Protein AF-0000000074036338 (afdb_homodimer)

Foldseek 3Di:
DDDLLNLVVQAADLVLFFEAAEDAAPLRVLQVSQVVCVVVVFWAPVQNVQQVVVCVVFWFWEPADAAIEGETEGDLVGTDHKHKRKYFHNFWYWTAYGPGNVDIDTHGIYIYIHHNDPVCVVSNVVLVVVLVNPNVLVVCLNVDPTSVSNSVSVSVSSCVVVVVVPPD/DPDLLVLVVQAADLVLFFEAAEDAAPLRVLQVSQVVCVVVVFWAPVQNVQQVVVCVVFWFWEPADAAIEGETEGDLVGTDHKHKRKYFHNFWYWTAYGPGNVDIDTHGIYIYIHHNDPVCVVSNVVLVVVLVNPNVLVVCLNVDPTSVSNSVSVSVSSCVVVVVVPPD

Solvent-accessible surface area (backbone atoms only — not comparable to full-atom values): 17406 Å² total; per-residue (Å²): 126,86,37,77,56,61,62,46,60,70,20,54,48,71,91,32,32,44,60,55,47,78,54,88,35,51,67,53,42,52,40,54,53,36,48,50,38,29,75,72,60,28,28,39,80,64,30,36,61,41,36,56,54,38,40,73,66,48,37,40,20,44,86,53,77,74,76,32,40,28,52,50,50,53,67,33,91,29,28,69,37,45,34,35,40,36,37,32,39,63,50,64,26,58,34,31,23,44,69,15,73,84,26,65,47,66,27,40,35,38,43,33,42,38,40,50,45,74,86,48,46,60,58,50,50,54,48,49,58,59,57,67,64,37,51,66,58,53,52,48,50,73,66,39,88,44,33,69,52,35,42,52,53,53,53,48,50,58,51,38,47,46,49,65,56,68,68,114,124,87,35,77,56,60,61,46,61,71,20,52,48,72,92,31,31,44,61,58,45,78,54,86,37,51,66,53,41,51,41,54,54,37,47,50,37,30,73,70,62,26,29,38,79,62,30,36,59,43,37,58,54,39,40,72,67,47,37,40,21,45,88,52,76,73,76,32,40,28,52,47,50,52,68,34,90,32,27,68,38,46,33,35,40,36,36,32,38,63,50,64,26,59,34,30,23,45,69,16,74,84,27,66,47,65,28,40,35,37,43,33,40,39,41,49,46,76,86,48,47,59,57,49,52,54,48,50,58,58,57,67,63,39,52,67,59,52,52,47,51,74,65,38,89,44,32,68,53,35,42,51,52,51,51,46,49,59,50,36,46,47,47,63,57,66,66,115

Sequence (336 aa):
MRNVLSDFQGMLKPSLVLDDLAGDSREEILRTMAEYLVKEGRCRRTFVEAILARERLYPSGLPLEGPKIAIPHTDTIHVHRSALLFVRLRTPVEFASMGDPKVTFPVQLVSMFALQNDDLVGNVLQTLITLYQRRQMLEDLLRSKDAREMYQILVSAVESCQEEARCNMRNVLSDFQGMLKPSLVLDDLAGDSREEILRTMAEYLVKEGRCRRTFVEAILARERLYPSGLPLEGPKIAIPHTDTIHVHRSALLFVRLRTPVEFASMGDPKVTFPVQLVSMFALQNDDLVGNVLQTLITLYQRRQMLEDLLRSKDAREMYQILVSAVESCQEEARCN

InterPro domains:
  IPR002178 PTS EIIA type-2 domain [PF00359] (12-154)
  IPR002178 PTS EIIA type-2 domain [PS51094] (10-157)
  IPR002178 PTS EIIA type-2 domain [cd00211] (12-154)
  IPR016152 Phosphotransferase/anion transporter [G3DSA:3.40.930.10] (8-166)
  IPR016152 Phosphotransferase/anion transporter [SSF55804] (9-156)
  IPR051541 PTS System Sugar Transport and Nitrogen Regulation [PTHR47738] (10-157)

Structure (mmCIF, N/CA/C/O backbone):
data_AF-0000000074036338-model_v1
#
loop_
_entity.id
_entity.type
_entity.pdbx_description
1 polymer 'PTS system IIA component, Gat family'
#
loop_
_atom_site.group_PDB
_atom_site.id
_atom_site.type_symbol
_atom_site.label_atom_id
_atom_site.label_alt_id
_atom_site.label_comp_id
_atom_site.label_asym_id
_atom_site.label_entity_id
_atom_site.label_seq_id
_atom_site.pdbx_PDB_ins_code
_atom_site.Cartn_x
_atom_site.Cartn_y
_atom_site.Cartn_z
_atom_site.occupancy
_atom_site.B_iso_or_equiv
_atom_site.auth_seq_id
_atom_site.auth_comp_id
_atom_site.auth_asym_id
_atom_site.auth_atom_id
_atom_site.pdbx_PDB_model_num
ATOM 1 N N . MET A 1 1 ? -22.344 -2.061 -4.723 1 34.88 1 MET A N 1
ATOM 2 C CA . MET A 1 1 ? -21.344 -1.188 -4.125 1 34.88 1 MET A CA 1
ATOM 3 C C . MET A 1 1 ? -19.953 -1.785 -4.273 1 34.88 1 MET A C 1
ATOM 5 O O . MET A 1 1 ? -19.719 -2.934 -3.893 1 34.88 1 MET A O 1
ATOM 9 N N . ARG A 1 2 ? -19.266 -1.311 -5.223 1 44.47 2 ARG A N 1
ATOM 10 C CA . ARG A 1 2 ? -17.984 -1.91 -5.562 1 44.47 2 ARG A CA 1
ATOM 11 C C . ARG A 1 2 ? -17.109 -2.051 -4.328 1 44.47 2 ARG A C 1
ATOM 13 O O . ARG A 1 2 ? -16.938 -1.099 -3.564 1 44.47 2 ARG A O 1
ATOM 20 N N . ASN A 1 3 ? -17.016 -3.141 -3.637 1 56.06 3 ASN A N 1
ATOM 21 C CA . ASN A 1 3 ? -16.234 -3.314 -2.416 1 56.06 3 ASN A CA 1
ATOM 22 C C . ASN A 1 3 ? -14.898 -3.998 -2.697 1 56.06 3 ASN A C 1
ATOM 24 O O . ASN A 1 3 ? -14.711 -4.59 -3.762 1 56.06 3 ASN A O 1
ATOM 28 N N . VAL A 1 4 ? -14 -3.654 -2.002 1 60.38 4 VAL A N 1
ATOM 29 C CA . VAL A 1 4 ? -12.641 -4.18 -2.076 1 60.38 4 VAL A CA 1
ATOM 30 C C . VAL A 1 4 ? -12.688 -5.676 -2.377 1 60.38 4 VAL A C 1
ATOM 32 O O . VAL A 1 4 ? -11.898 -6.176 -3.186 1 60.38 4 VAL A O 1
ATOM 35 N N . LEU A 1 5 ? -13.773 -6.262 -1.93 1 63.19 5 LEU A N 1
ATOM 36 C CA . LEU A 1 5 ? -13.875 -7.707 -2.092 1 63.19 5 LEU A CA 1
ATOM 37 C C . LEU A 1 5 ? -14.188 -8.07 -3.539 1 63.19 5 LEU A C 1
ATOM 39 O O . LEU A 1 5 ? -13.633 -9.031 -4.078 1 63.19 5 LEU A O 1
ATOM 43 N N . SER A 1 6 ? -15.008 -7.238 -3.977 1 65.69 6 SER A N 1
ATOM 44 C CA . SER A 1 6 ? -15.406 -7.547 -5.348 1 65.69 6 SER A CA 1
ATOM 45 C C . SER A 1 6 ? -14.234 -7.41 -6.309 1 65.69 6 SER A C 1
ATOM 47 O O . SER A 1 6 ? -14.117 -8.172 -7.27 1 65.69 6 SER A O 1
ATOM 49 N N . ASP A 1 7 ? -13.391 -6.555 -6.02 1 70.81 7 ASP A N 1
ATOM 50 C CA . ASP A 1 7 ? -12.227 -6.348 -6.879 1 70.81 7 ASP A CA 1
ATOM 51 C C . ASP A 1 7 ? -11.281 -7.543 -6.812 1 70.81 7 ASP A C 1
ATOM 53 O O . ASP A 1 7 ? -10.75 -7.973 -7.84 1 70.81 7 ASP A O 1
ATOM 57 N N . PHE A 1 8 ? -11.219 -8.156 -5.633 1 77.31 8 PHE A N 1
ATOM 58 C CA . PHE A 1 8 ? -10.281 -9.258 -5.438 1 77.31 8 PHE A CA 1
ATOM 59 C C . PHE A 1 8 ? -10.867 -10.562 -5.969 1 77.31 8 PHE A C 1
ATOM 61 O O . PHE A 1 8 ? -10.125 -11.445 -6.398 1 77.31 8 PHE A O 1
ATOM 68 N N . GLN A 1 9 ? -12.18 -10.695 -5.902 1 74.69 9 GLN A N 1
ATOM 69 C CA . GLN A 1 9 ? -12.812 -11.93 -6.34 1 74.69 9 GLN A CA 1
ATOM 70 C C . GLN A 1 9 ? -12.531 -12.203 -7.816 1 74.69 9 GLN A C 1
ATOM 72 O O . GLN A 1 9 ? -12.328 -13.344 -8.219 1 74.69 9 GLN A O 1
ATOM 77 N N . GLY A 1 10 ? -12.453 -11.258 -8.562 1 82.88 10 GLY A N 1
ATOM 78 C CA . GLY A 1 10 ? -12.172 -11.453 -9.977 1 82.88 10 GLY A CA 1
ATOM 79 C C . GLY A 1 10 ? -10.688 -11.562 -10.281 1 82.88 10 GLY A C 1
ATOM 80 O O . GLY A 1 10 ? -10.305 -12.102 -11.32 1 82.88 10 GLY A O 1
ATOM 81 N N . MET A 1 11 ? -9.883 -11.242 -9.352 1 92.06 11 MET A N 1
ATOM 82 C CA . MET A 1 11 ? -8.445 -11.164 -9.594 1 92.06 11 MET A CA 1
ATOM 83 C C . MET A 1 11 ? -7.746 -12.438 -9.125 1 92.06 11 MET A C 1
ATOM 85 O O . MET A 1 11 ? -6.703 -12.812 -9.664 1 92.06 11 MET A O 1
ATOM 89 N N . LEU A 1 12 ? -8.375 -13.062 -8.133 1 93.25 12 LEU A N 1
ATOM 90 C CA . LEU A 1 12 ? -7.758 -14.25 -7.559 1 93.25 12 LEU A CA 1
ATOM 91 C C . LEU A 1 12 ? -8.508 -15.508 -7.984 1 93.25 12 LEU A C 1
ATOM 93 O O . LEU A 1 12 ? -9.68 -15.688 -7.652 1 93.25 12 LEU A O 1
ATOM 97 N N . LYS A 1 13 ? -7.824 -16.359 -8.742 1 94.5 13 LYS A N 1
ATOM 98 C CA . LYS A 1 13 ? -8.344 -17.656 -9.203 1 94.5 13 LYS A CA 1
ATOM 99 C C . LYS A 1 13 ? -7.418 -18.797 -8.812 1 94.5 13 LYS A C 1
ATOM 101 O O . LYS A 1 13 ? -6.223 -18.578 -8.594 1 94.5 13 LYS A O 1
ATOM 106 N N . PRO A 1 14 ? -7.988 -19.984 -8.695 1 96 14 PRO A N 1
ATOM 107 C CA . PRO A 1 14 ? -7.141 -21.125 -8.328 1 96 14 PRO A CA 1
ATOM 108 C C . PRO A 1 14 ? -5.938 -21.297 -9.258 1 96 14 PRO A C 1
ATOM 110 O O . PRO A 1 14 ? -4.844 -21.625 -8.805 1 96 14 PRO A O 1
ATOM 113 N N . SER A 1 15 ? -6.16 -21.016 -10.562 1 96.88 15 SER A N 1
ATOM 114 C CA . SER A 1 15 ? -5.098 -21.188 -11.547 1 96.88 15 SER A CA 1
ATOM 115 C C . SER A 1 15 ? -4 -20.141 -11.359 1 96.88 15 SER A C 1
ATOM 117 O O . SER A 1 15 ? -2.918 -20.266 -11.938 1 96.88 15 SER A O 1
ATOM 119 N N . LEU A 1 16 ? -4.254 -19.156 -10.523 1 97.75 16 LEU A N 1
ATOM 120 C CA . LEU A 1 16 ? -3.303 -18.062 -10.32 1 97.75 16 LEU A CA 1
ATOM 121 C C . LEU A 1 16 ? -2.607 -18.188 -8.969 1 97.75 16 LEU A C 1
ATOM 123 O O . LEU A 1 16 ? -2.078 -17.203 -8.445 1 97.75 16 LEU A O 1
ATOM 127 N N . VAL A 1 17 ? -2.705 -19.359 -8.414 1 98.19 17 VAL A N 1
ATOM 128 C CA . VAL A 1 17 ? -1.936 -19.719 -7.227 1 98.19 17 VAL A CA 1
ATOM 129 C C . VAL A 1 17 ? -1.025 -20.906 -7.535 1 98.19 17 VAL A C 1
ATOM 131 O O . VAL A 1 17 ? -1.503 -21.984 -7.891 1 98.19 17 VAL A O 1
ATOM 134 N N . LEU A 1 18 ? 0.238 -20.672 -7.504 1 98 18 LEU A N 1
ATOM 135 C CA . LEU A 1 18 ? 1.216 -21.703 -7.816 1 98 18 LEU A CA 1
ATOM 136 C C . LEU A 1 18 ? 2.092 -22.016 -6.605 1 98 18 LEU A C 1
ATOM 138 O O . LEU A 1 18 ? 2.535 -21.094 -5.91 1 98 18 LEU A O 1
ATOM 142 N N . ASP A 1 19 ? 2.156 -23.328 -6.434 1 96.12 19 ASP A N 1
ATOM 143 C CA . ASP A 1 19 ? 3.039 -23.766 -5.352 1 96.12 19 ASP A CA 1
ATOM 144 C C . ASP A 1 19 ? 4.312 -24.406 -5.898 1 96.12 19 ASP A C 1
ATOM 146 O O . ASP A 1 19 ? 4.301 -24.984 -6.988 1 96.12 19 ASP A O 1
ATOM 150 N N . ASP A 1 20 ? 5.547 -23.891 -5.582 1 94.5 20 ASP A N 1
ATOM 151 C CA . ASP A 1 20 ? 6.801 -24.562 -5.879 1 94.5 20 ASP A CA 1
ATOM 152 C C . ASP A 1 20 ? 7.43 -24.031 -7.164 1 94.5 20 ASP A C 1
ATOM 154 O O . ASP A 1 20 ? 7.781 -24.812 -8.055 1 94.5 20 ASP A O 1
ATOM 158 N N . LEU A 1 21 ? 7.344 -22.844 -7.371 1 97.06 21 LEU A N 1
ATOM 159 C CA . LEU A 1 21 ? 8 -22.25 -8.531 1 97.06 21 LEU A CA 1
ATOM 160 C C . LEU A 1 21 ? 9.516 -22.25 -8.352 1 97.06 21 LEU A C 1
ATOM 162 O O . LEU A 1 21 ? 10.031 -21.766 -7.336 1 97.06 21 LEU A O 1
ATOM 166 N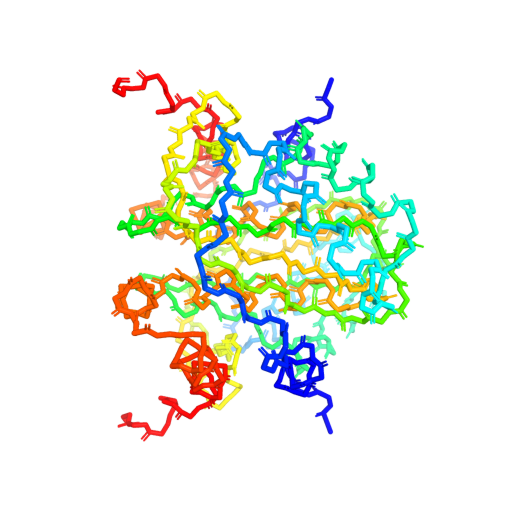 N . ALA A 1 22 ? 10.203 -22.766 -9.344 1 96.25 22 ALA A N 1
ATOM 167 C CA . ALA A 1 22 ? 11.664 -22.797 -9.305 1 96.25 22 ALA A CA 1
ATOM 168 C C . ALA A 1 22 ? 12.25 -21.531 -9.93 1 96.25 22 ALA A C 1
ATOM 170 O O . ALA A 1 22 ? 11.68 -20.969 -10.867 1 96.25 22 ALA A O 1
ATOM 171 N N . GLY A 1 23 ? 13.32 -21.094 -9.453 1 95 23 GLY A N 1
ATOM 172 C CA . GLY A 1 23 ? 14.078 -19.953 -9.938 1 95 23 GLY A CA 1
ATOM 173 C C . GLY A 1 23 ? 15.25 -19.594 -9.047 1 95 23 GLY A C 1
ATOM 174 O O . GLY A 1 23 ? 15.18 -19.766 -7.828 1 95 23 GLY A O 1
ATOM 175 N N . ASP A 1 24 ? 16.266 -18.969 -9.641 1 93.88 24 ASP A N 1
ATOM 176 C CA . ASP A 1 24 ? 17.5 -18.75 -8.891 1 93.88 24 ASP A CA 1
ATOM 177 C C . ASP A 1 24 ? 17.75 -17.266 -8.656 1 93.88 24 ASP A C 1
ATOM 179 O O . ASP A 1 24 ? 18.703 -16.875 -7.965 1 93.88 24 ASP A O 1
ATOM 183 N N . SER A 1 25 ? 16.938 -16.5 -9.281 1 97 25 SER A N 1
ATOM 184 C CA . SER A 1 25 ? 17.109 -15.062 -9.125 1 97 25 SER A CA 1
ATOM 185 C C . SER A 1 25 ? 15.781 -14.328 -9.18 1 97 25 SER A C 1
ATOM 187 O O . SER A 1 25 ? 14.797 -14.852 -9.703 1 97 25 SER A O 1
ATOM 189 N N . ARG A 1 26 ? 15.781 -13.172 -8.602 1 97.06 26 ARG A N 1
ATOM 190 C CA . ARG A 1 26 ? 14.617 -12.297 -8.633 1 97.06 26 ARG A CA 1
ATOM 191 C C . ARG A 1 26 ? 14.148 -12.062 -10.07 1 97.06 26 ARG A C 1
ATOM 193 O O . ARG A 1 26 ? 12.953 -12.148 -10.359 1 97.06 26 ARG A O 1
ATOM 200 N N . GLU A 1 27 ? 15.141 -11.836 -10.977 1 97.56 27 GLU A N 1
ATOM 201 C CA . GLU A 1 27 ? 14.828 -11.57 -12.383 1 97.56 27 GLU A CA 1
ATOM 202 C C . GLU A 1 27 ? 14.148 -12.773 -13.023 1 97.56 27 GLU A C 1
ATOM 204 O O . GLU A 1 27 ? 13.156 -12.625 -13.734 1 97.56 27 GLU A O 1
ATOM 209 N N . GLU A 1 28 ? 14.672 -13.898 -12.766 1 98.12 28 GLU A N 1
ATOM 210 C CA . GLU A 1 28 ? 14.102 -15.117 -13.328 1 98.12 28 GLU A CA 1
ATOM 211 C C . GLU A 1 28 ? 12.68 -15.352 -12.812 1 98.12 28 GLU A C 1
ATOM 213 O O . GLU A 1 28 ? 11.789 -15.711 -13.586 1 98.12 28 GLU A O 1
ATOM 218 N N . ILE A 1 29 ? 12.492 -15.18 -11.508 1 98.38 29 ILE A N 1
ATOM 219 C CA . ILE A 1 29 ? 11.188 -15.367 -10.875 1 98.38 29 ILE A CA 1
ATOM 220 C C . ILE A 1 29 ? 10.18 -14.391 -11.477 1 98.38 29 ILE A C 1
ATOM 222 O O . ILE A 1 29 ? 9.078 -14.781 -11.867 1 98.38 29 ILE A O 1
ATOM 226 N N . LEU A 1 30 ? 10.562 -13.133 -11.641 1 98.69 30 LEU A N 1
ATOM 227 C CA . LEU A 1 30 ? 9.688 -12.094 -12.172 1 98.69 30 LEU A CA 1
ATOM 228 C C . LEU A 1 30 ? 9.32 -12.383 -13.617 1 98.69 30 LEU A C 1
ATOM 230 O O . LEU A 1 30 ? 8.156 -12.25 -14.008 1 98.69 30 LEU A O 1
ATOM 234 N N . ARG A 1 31 ? 10.32 -12.812 -14.367 1 98.62 31 ARG A N 1
ATOM 235 C CA . ARG A 1 31 ? 10.07 -13.141 -15.766 1 98.62 31 ARG A CA 1
ATOM 236 C C . ARG A 1 31 ? 9.094 -14.305 -15.898 1 98.62 31 ARG A C 1
ATOM 238 O O . ARG A 1 31 ? 8.133 -14.227 -16.672 1 98.62 31 ARG A O 1
ATOM 245 N N . THR A 1 32 ? 9.352 -15.359 -15.188 1 98.62 32 THR A N 1
ATOM 246 C CA . THR A 1 32 ? 8.508 -16.547 -15.234 1 98.62 32 THR A CA 1
ATOM 247 C C . THR A 1 32 ? 7.07 -16.203 -14.852 1 98.62 32 THR A C 1
ATOM 249 O O . THR A 1 32 ? 6.125 -16.625 -15.523 1 98.62 32 THR A O 1
ATOM 252 N N . MET A 1 33 ? 6.898 -15.438 -13.781 1 98.69 33 MET A N 1
ATOM 253 C CA . MET A 1 33 ? 5.566 -15.055 -13.32 1 98.69 33 MET A CA 1
ATOM 254 C C . MET A 1 33 ? 4.867 -14.172 -14.344 1 98.69 33 MET A C 1
ATOM 256 O O . MET A 1 33 ? 3.689 -14.367 -14.641 1 98.69 33 MET A O 1
ATOM 260 N N . ALA A 1 34 ? 5.613 -13.211 -14.852 1 98.81 34 ALA A N 1
ATOM 261 C CA . ALA A 1 34 ? 5.043 -12.312 -15.852 1 98.81 34 ALA A CA 1
ATOM 262 C C . ALA A 1 34 ? 4.621 -13.07 -17.094 1 98.81 34 ALA A C 1
ATOM 264 O O . ALA A 1 34 ? 3.537 -12.844 -17.641 1 98.81 34 ALA A O 1
ATOM 265 N N . GLU A 1 35 ? 5.453 -13.961 -17.562 1 98.81 35 GLU A N 1
ATOM 266 C CA . GLU A 1 35 ? 5.141 -14.781 -18.734 1 98.81 35 GLU A CA 1
ATOM 267 C C . GLU A 1 35 ? 3.9 -15.641 -18.484 1 98.81 35 GLU A C 1
ATOM 269 O O . GLU A 1 35 ? 3.109 -15.875 -19.406 1 98.81 35 GLU A O 1
ATOM 274 N N . TYR A 1 36 ? 3.793 -16.125 -17.281 1 98.56 36 TYR A N 1
ATOM 275 C CA . TYR A 1 36 ? 2.613 -16.906 -16.922 1 98.56 36 TYR A CA 1
ATOM 276 C C . TYR A 1 36 ? 1.342 -16.078 -17.094 1 98.56 36 TYR A C 1
ATOM 278 O O . TYR A 1 36 ? 0.354 -16.578 -17.656 1 98.56 36 TYR A O 1
ATOM 286 N N . LEU A 1 37 ? 1.318 -14.828 -16.672 1 98.56 37 LEU A N 1
ATOM 287 C CA . LEU A 1 37 ? 0.151 -13.961 -16.797 1 98.56 37 LEU A CA 1
ATOM 288 C C . LEU A 1 37 ? -0.142 -13.648 -18.266 1 98.56 37 LEU A C 1
ATOM 290 O O . LEU A 1 37 ? -1.303 -13.5 -18.656 1 98.56 37 LEU A O 1
ATOM 294 N N . VAL A 1 38 ? 0.958 -13.547 -19.078 1 98.69 38 VAL A N 1
ATOM 295 C CA . VAL A 1 38 ? 0.782 -13.344 -20.516 1 98.69 38 VAL A CA 1
ATOM 296 C C . VAL A 1 38 ? 0.131 -14.578 -21.141 1 98.69 38 VAL A C 1
ATOM 298 O O . VAL A 1 38 ? -0.827 -14.461 -21.906 1 98.69 38 VAL A O 1
ATOM 301 N N . LYS A 1 39 ? 0.617 -15.719 -20.766 1 98.38 39 LYS A N 1
ATOM 302 C CA . LYS A 1 39 ? 0.093 -16.984 -21.281 1 98.38 39 LYS A CA 1
ATOM 303 C C . LYS A 1 39 ? -1.368 -17.172 -20.891 1 98.38 39 LYS A C 1
ATOM 305 O O . LYS A 1 39 ? -2.16 -17.719 -21.656 1 98.38 39 LYS A O 1
ATOM 310 N N . GLU A 1 40 ? -1.738 -16.688 -19.703 1 97.38 40 GLU A N 1
ATOM 311 C CA . GLU A 1 40 ? -3.104 -16.812 -19.188 1 97.38 40 GLU A CA 1
ATOM 312 C C . GLU A 1 40 ? -4.02 -15.773 -19.828 1 97.38 40 GLU A C 1
ATOM 314 O O . GLU A 1 40 ? -5.215 -15.719 -19.531 1 97.38 40 GLU A O 1
ATOM 319 N N . GLY A 1 41 ? -3.447 -14.891 -20.625 1 97.38 41 GLY A N 1
ATOM 320 C CA . GLY A 1 41 ? -4.234 -13.891 -21.328 1 97.38 41 GLY A CA 1
ATOM 321 C C . GLY A 1 41 ? -4.566 -12.68 -20.469 1 97.38 41 GLY A C 1
ATOM 322 O O . GLY A 1 41 ? -5.445 -11.891 -20.812 1 97.38 41 GLY A O 1
ATOM 323 N N . ARG A 1 42 ? -3.877 -12.492 -19.375 1 97.81 42 ARG A N 1
ATOM 324 C CA . ARG A 1 42 ? -4.18 -11.414 -18.453 1 97.81 42 ARG A CA 1
ATOM 325 C C . ARG A 1 42 ? -3.357 -10.164 -18.766 1 97.81 42 ARG A C 1
ATOM 327 O O . ARG A 1 42 ? -3.771 -9.047 -18.469 1 97.81 42 ARG A O 1
ATOM 334 N N . CYS A 1 43 ? -2.223 -10.398 -19.406 1 98.56 43 CYS A N 1
ATOM 335 C CA . CYS A 1 43 ? -1.32 -9.281 -19.656 1 98.56 43 CYS A CA 1
ATOM 336 C C . CYS A 1 43 ? -0.809 -9.305 -21.094 1 98.56 43 CYS A C 1
ATOM 338 O O . CYS A 1 43 ? -0.855 -10.336 -21.766 1 98.56 43 CYS A O 1
ATOM 340 N N . ARG A 1 44 ? -0.358 -8.148 -21.547 1 98.56 44 ARG A N 1
ATOM 341 C CA . ARG A 1 44 ? 0.311 -8.016 -22.844 1 98.56 44 ARG A CA 1
ATOM 342 C C . ARG A 1 44 ? 1.74 -8.547 -22.766 1 98.56 44 ARG A C 1
ATOM 344 O O . ARG A 1 44 ? 2.322 -8.641 -21.688 1 98.56 44 ARG A O 1
ATOM 351 N N . ARG A 1 45 ? 2.279 -8.828 -23.906 1 98.56 45 ARG A N 1
ATOM 352 C CA . ARG A 1 45 ? 3.66 -9.305 -23.969 1 98.56 45 ARG A CA 1
ATOM 353 C C . ARG A 1 45 ? 4.617 -8.273 -23.375 1 98.56 45 ARG A C 1
ATOM 355 O O . ARG A 1 45 ? 5.633 -8.633 -22.781 1 98.56 45 ARG A O 1
ATOM 362 N N . THR A 1 46 ? 4.262 -7 -23.453 1 98.56 46 THR A N 1
ATOM 363 C CA . THR A 1 46 ? 5.113 -5.918 -22.984 1 98.56 46 THR A CA 1
ATOM 364 C C . THR A 1 46 ? 5.188 -5.926 -21.453 1 98.56 46 THR A C 1
ATOM 366 O O . THR A 1 46 ? 6.031 -5.242 -20.859 1 98.56 46 THR A O 1
ATOM 369 N N . PHE A 1 47 ? 4.316 -6.711 -20.859 1 98.62 47 PHE A N 1
ATOM 370 C CA . PHE A 1 47 ? 4.258 -6.789 -19.391 1 98.62 47 PHE A CA 1
ATOM 371 C C . PHE A 1 47 ? 5.562 -7.34 -18.828 1 98.62 47 PHE A C 1
ATOM 373 O O . PHE A 1 47 ? 6.031 -6.891 -17.781 1 98.62 47 PHE A O 1
ATOM 380 N N . VAL A 1 48 ? 6.184 -8.25 -19.547 1 98.69 48 VAL A N 1
ATOM 381 C CA . VAL A 1 48 ? 7.359 -8.953 -19.047 1 98.69 48 VAL A CA 1
ATOM 382 C C . VAL A 1 48 ? 8.508 -7.969 -18.844 1 98.69 48 VAL A C 1
ATOM 384 O O . VAL A 1 48 ? 9.07 -7.867 -17.75 1 98.69 48 VAL A O 1
ATOM 387 N N . GLU A 1 49 ? 8.781 -7.191 -19.797 1 98.5 49 GLU A N 1
ATOM 388 C CA . GLU A 1 49 ? 9.867 -6.223 -19.688 1 98.5 49 GLU A CA 1
ATOM 389 C C . GLU A 1 49 ? 9.492 -5.086 -18.734 1 98.5 49 GLU A C 1
ATOM 391 O O . GLU A 1 49 ? 10.352 -4.555 -18.031 1 98.5 49 GLU A O 1
ATOM 396 N N . ALA A 1 50 ? 8.227 -4.781 -18.703 1 97.62 50 ALA A N 1
ATOM 397 C CA . ALA A 1 50 ? 7.762 -3.695 -17.844 1 97.62 50 ALA A CA 1
ATOM 398 C C . ALA A 1 50 ? 7.926 -4.051 -16.375 1 97.62 50 ALA A C 1
ATOM 400 O O . ALA A 1 50 ? 8.352 -3.219 -15.57 1 97.62 50 ALA A O 1
ATOM 401 N N . ILE A 1 51 ? 7.594 -5.25 -16.016 1 97.56 51 ILE A N 1
ATOM 402 C CA . ILE A 1 51 ? 7.711 -5.707 -14.633 1 97.56 51 ILE A CA 1
ATOM 403 C C . ILE A 1 51 ? 9.18 -5.668 -14.203 1 97.56 51 ILE A C 1
ATOM 405 O O . ILE A 1 51 ? 9.492 -5.254 -13.086 1 97.56 51 ILE A O 1
ATOM 409 N N . LEU A 1 52 ? 10.078 -6.137 -15.078 1 97.81 52 LEU A N 1
ATOM 410 C CA . LEU A 1 52 ? 11.5 -6.164 -14.766 1 97.81 52 LEU A CA 1
ATOM 411 C C . LEU A 1 52 ? 12.055 -4.75 -14.602 1 97.81 52 LEU A C 1
ATOM 413 O O . LEU A 1 52 ? 12.797 -4.477 -13.656 1 97.81 52 LEU A O 1
ATOM 417 N N . ALA A 1 53 ? 11.633 -3.867 -15.492 1 95.12 53 ALA A N 1
ATOM 418 C CA . ALA A 1 53 ? 12.094 -2.48 -15.438 1 95.12 53 ALA A CA 1
ATOM 419 C C . ALA A 1 53 ? 11.578 -1.777 -14.188 1 95.12 53 ALA A C 1
ATOM 421 O O . ALA A 1 53 ? 12.328 -1.064 -13.516 1 95.12 53 ALA A O 1
ATOM 422 N N . ARG A 1 54 ? 10.32 -1.962 -13.883 1 90.81 54 ARG A N 1
ATOM 423 C CA . ARG A 1 54 ? 9.719 -1.316 -12.719 1 90.81 54 ARG A CA 1
ATOM 424 C C . ARG A 1 54 ? 10.359 -1.816 -11.43 1 90.81 54 ARG A C 1
ATOM 426 O O . ARG A 1 54 ? 10.609 -1.033 -10.516 1 90.81 54 ARG A O 1
ATOM 433 N N . GLU A 1 55 ? 10.641 -3.111 -11.32 1 92.5 55 GLU A N 1
ATOM 434 C CA . GLU A 1 55 ? 11.242 -3.713 -10.133 1 92.5 55 GLU A CA 1
ATOM 435 C C . GLU A 1 55 ? 12.648 -3.168 -9.883 1 92.5 55 GLU A C 1
ATOM 437 O O . GLU A 1 55 ? 13.07 -3.031 -8.734 1 92.5 55 GLU A O 1
ATOM 442 N N . ARG A 1 56 ? 13.32 -2.846 -10.938 1 89.5 56 ARG A N 1
ATOM 443 C CA . ARG A 1 56 ? 14.656 -2.275 -10.82 1 89.5 56 ARG A CA 1
ATOM 444 C C . ARG A 1 56 ? 14.609 -0.881 -10.203 1 89.5 56 ARG A C 1
ATOM 446 O O . ARG A 1 56 ? 15.492 -0.502 -9.438 1 89.5 56 ARG A O 1
ATOM 453 N N . LEU A 1 57 ? 13.578 -0.21 -10.508 1 83.94 57 LEU A N 1
ATOM 454 C CA . LEU A 1 57 ? 13.43 1.165 -10.047 1 83.94 57 LEU A CA 1
ATOM 455 C C . LEU A 1 57 ? 12.742 1.207 -8.68 1 83.94 57 LEU A C 1
ATOM 457 O O . LEU A 1 57 ? 13.039 2.082 -7.863 1 83.94 57 LEU A O 1
ATOM 461 N N . TYR A 1 58 ? 11.836 0.236 -8.516 1 84.56 58 TYR A N 1
ATOM 462 C CA . TYR A 1 58 ? 11.016 0.214 -7.309 1 84.56 58 TYR A CA 1
ATOM 463 C C . TYR A 1 58 ? 10.945 -1.192 -6.727 1 84.56 58 TYR A C 1
ATOM 465 O O . TYR A 1 58 ? 9.977 -1.922 -6.969 1 84.56 58 TYR A O 1
ATOM 473 N N . PRO A 1 59 ? 11.953 -1.495 -5.883 1 89.56 59 PRO A N 1
ATOM 474 C CA . PRO A 1 59 ? 11.922 -2.818 -5.258 1 89.56 59 PRO A CA 1
ATOM 475 C C . PRO A 1 59 ? 10.625 -3.08 -4.496 1 89.56 59 PRO A C 1
ATOM 477 O O . PRO A 1 59 ? 10.062 -2.16 -3.898 1 89.56 59 PRO A O 1
ATOM 480 N N . SER A 1 60 ? 10.219 -4.344 -4.469 1 91 60 SER A N 1
ATOM 481 C CA . SER A 1 60 ? 8.867 -4.609 -3.975 1 91 60 SER A CA 1
ATOM 482 C C . SER A 1 60 ? 8.891 -5.598 -2.812 1 91 60 SER A C 1
ATOM 484 O O . SER A 1 60 ? 7.844 -6.109 -2.404 1 91 60 SER A O 1
ATOM 486 N N . GLY A 1 61 ? 10.117 -5.941 -2.291 1 92.75 61 GLY A N 1
ATOM 487 C CA . GLY A 1 61 ? 10.188 -6.734 -1.073 1 92.75 61 GLY A CA 1
ATOM 488 C C . GLY A 1 61 ? 9.688 -5.988 0.151 1 92.75 61 GLY A C 1
ATOM 489 O O . GLY A 1 61 ? 10.164 -4.895 0.453 1 92.75 61 GLY A O 1
ATOM 490 N N . LEU A 1 62 ? 8.727 -6.582 0.812 1 89.31 62 LEU A N 1
ATOM 491 C CA . LEU A 1 62 ? 8.188 -5.938 2.004 1 89.31 62 LEU A CA 1
ATOM 492 C C . LEU A 1 62 ? 9.008 -6.293 3.236 1 89.31 62 LEU A C 1
ATOM 494 O O . LEU A 1 62 ? 9.195 -7.469 3.545 1 89.31 62 LEU A O 1
ATOM 498 N N . PRO A 1 63 ? 9.516 -5.262 3.885 1 83.75 63 PRO A N 1
ATOM 499 C CA . PRO A 1 63 ? 10.32 -5.516 5.078 1 83.75 63 PRO A CA 1
ATOM 500 C C . PRO A 1 63 ? 9.477 -5.836 6.309 1 83.75 63 PRO A C 1
ATOM 502 O O . PRO A 1 63 ? 9.5 -5.086 7.289 1 83.75 63 PRO A O 1
ATOM 505 N N . LEU A 1 64 ? 8.82 -6.961 6.328 1 82.62 64 LEU A N 1
ATOM 506 C CA . LEU A 1 64 ? 7.941 -7.398 7.406 1 82.62 64 LEU A CA 1
ATOM 507 C C . LEU A 1 64 ? 8.727 -8.125 8.492 1 82.62 64 LEU A C 1
ATOM 509 O O . LEU A 1 64 ? 9.875 -8.523 8.266 1 82.62 64 LEU A O 1
ATOM 513 N N . GLU A 1 65 ? 7.973 -8.102 9.664 1 78.44 65 GLU A N 1
ATOM 514 C CA . GLU A 1 65 ? 8.5 -9.008 10.688 1 78.44 65 GLU A CA 1
ATOM 515 C C . GLU A 1 65 ? 8.117 -10.453 10.383 1 78.44 65 GLU A C 1
ATOM 517 O O . GLU A 1 65 ? 7.004 -10.727 9.93 1 78.44 65 GLU A O 1
ATOM 522 N N . GLY A 1 66 ? 9.039 -11.367 10.336 1 85.56 66 GLY A N 1
ATOM 523 C CA . GLY A 1 66 ? 8.734 -12.75 9.992 1 85.56 66 GLY A CA 1
ATOM 524 C C . GLY A 1 66 ? 8.969 -13.062 8.523 1 85.56 66 GLY A C 1
ATOM 525 O O . GLY A 1 66 ? 9.922 -12.562 7.918 1 85.56 66 GLY A O 1
ATOM 526 N N . PRO A 1 67 ? 8.047 -13.883 8.016 1 91.44 67 PRO A N 1
ATOM 527 C CA . PRO A 1 67 ? 8.219 -14.211 6.598 1 91.44 67 PRO A CA 1
ATOM 528 C C . PRO A 1 67 ? 8.07 -12.992 5.688 1 91.44 67 PRO A C 1
ATOM 530 O O . PRO A 1 67 ? 7.238 -12.117 5.949 1 91.44 67 PRO A O 1
ATOM 533 N N . LYS A 1 68 ? 8.914 -12.969 4.715 1 92.38 68 LYS A N 1
ATOM 534 C CA . LYS A 1 68 ? 8.906 -11.844 3.785 1 92.38 68 LYS A CA 1
ATOM 535 C C . LYS A 1 68 ? 8.109 -12.172 2.525 1 92.38 68 LYS A C 1
ATOM 537 O O . LYS A 1 68 ? 7.996 -13.344 2.145 1 92.38 68 LYS A O 1
ATOM 542 N N . ILE A 1 69 ? 7.543 -11.133 1.957 1 96 69 ILE A N 1
ATOM 543 C CA . ILE A 1 69 ? 6.801 -11.273 0.71 1 96 69 ILE A CA 1
ATOM 544 C C . ILE A 1 69 ? 7.094 -10.086 -0.204 1 96 69 ILE A C 1
ATOM 546 O O . ILE A 1 69 ? 7.43 -9 0.269 1 96 69 ILE A O 1
ATOM 550 N N . ALA A 1 70 ? 7.086 -10.367 -1.515 1 96.5 70 ALA A N 1
ATOM 551 C CA . ALA A 1 70 ? 7.219 -9.297 -2.5 1 96.5 70 ALA A CA 1
ATOM 552 C C . ALA A 1 70 ? 5.922 -9.109 -3.283 1 96.5 70 ALA A C 1
ATOM 554 O O . ALA A 1 70 ? 5.176 -10.062 -3.504 1 96.5 70 ALA A O 1
ATOM 555 N N . ILE A 1 71 ? 5.621 -7.883 -3.725 1 95.5 71 ILE A N 1
ATOM 556 C CA . ILE A 1 71 ? 4.383 -7.582 -4.43 1 95.5 71 ILE A CA 1
ATOM 557 C C . ILE A 1 71 ? 4.691 -6.883 -5.75 1 95.5 71 ILE A C 1
ATOM 559 O O . ILE A 1 71 ? 4.246 -5.758 -5.984 1 95.5 71 ILE A O 1
ATOM 563 N N . PRO A 1 72 ? 5.301 -7.582 -6.691 1 96.56 72 PRO A N 1
ATOM 564 C CA . PRO A 1 72 ? 5.645 -6.938 -7.957 1 96.56 72 PRO A CA 1
ATOM 565 C C . PRO A 1 72 ? 4.418 -6.531 -8.766 1 96.56 72 PRO A C 1
ATOM 567 O O . PRO A 1 72 ? 3.424 -7.262 -8.797 1 96.56 72 PRO A O 1
AT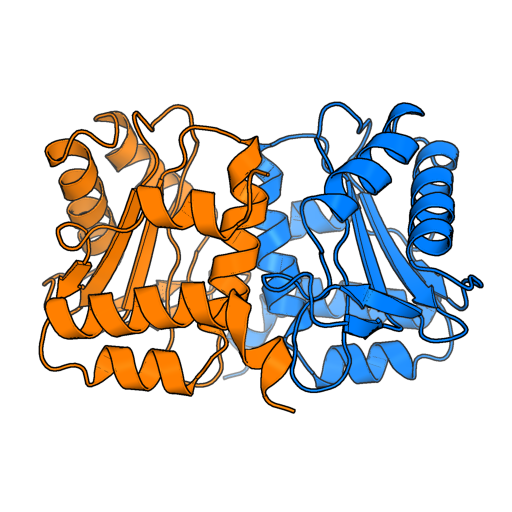OM 570 N N . HIS A 1 73 ? 4.492 -5.391 -9.336 1 94.38 73 HIS A N 1
ATOM 571 C CA . HIS A 1 73 ? 3.475 -4.91 -10.266 1 94.38 73 HIS A CA 1
ATOM 572 C C . HIS A 1 73 ? 4.039 -3.848 -11.195 1 94.38 73 HIS A C 1
ATOM 574 O O . HIS A 1 73 ? 5.16 -3.377 -11.008 1 94.38 73 HIS A O 1
ATOM 580 N N . THR A 1 74 ? 3.324 -3.521 -12.273 1 94.38 74 THR A N 1
ATOM 581 C CA . THR A 1 74 ? 3.729 -2.471 -13.203 1 94.38 74 THR A CA 1
ATOM 582 C C . THR A 1 74 ? 2.51 -1.743 -13.758 1 94.38 74 THR A C 1
ATOM 584 O O . THR A 1 74 ? 1.393 -1.931 -13.273 1 94.38 74 THR A O 1
ATOM 587 N N . ASP A 1 75 ? 2.719 -0.977 -14.758 1 92 75 ASP A N 1
ATOM 588 C CA . ASP A 1 75 ? 1.712 -0.051 -15.266 1 92 75 ASP A CA 1
ATOM 589 C C . ASP A 1 75 ? 0.528 -0.804 -15.875 1 92 75 ASP A C 1
ATOM 591 O O . ASP A 1 75 ? 0.708 -1.845 -16.516 1 92 75 ASP A O 1
ATOM 595 N N . THR A 1 76 ? -0.595 -0.089 -15.789 1 93.06 76 THR A N 1
ATOM 596 C CA . THR A 1 76 ? -1.851 -0.692 -16.219 1 93.06 76 THR A CA 1
ATOM 597 C C . THR A 1 76 ? -1.881 -0.844 -17.734 1 93.06 76 THR A C 1
ATOM 599 O O . THR A 1 76 ? -2.619 -1.676 -18.266 1 93.06 76 THR A O 1
ATOM 602 N N . ILE A 1 77 ? -1.091 -0.053 -18.469 1 94.62 77 ILE A N 1
ATOM 603 C CA . ILE A 1 77 ? -1.104 -0.073 -19.922 1 94.62 77 ILE A CA 1
ATOM 604 C C . ILE A 1 77 ? -0.706 -1.459 -20.422 1 94.62 77 ILE A C 1
ATOM 606 O O . ILE A 1 77 ? -1.036 -1.839 -21.547 1 94.62 77 ILE A O 1
ATOM 610 N N . HIS A 1 78 ? -0.098 -2.256 -19.578 1 97.88 78 HIS A N 1
ATOM 611 C CA . HIS A 1 78 ? 0.417 -3.561 -19.969 1 97.88 78 HIS A CA 1
ATOM 612 C C . HIS A 1 78 ? -0.542 -4.68 -19.578 1 97.88 78 HIS A C 1
ATOM 614 O O . HIS A 1 78 ? -0.209 -5.859 -19.703 1 97.88 78 HIS A O 1
ATOM 620 N N . VAL A 1 79 ? -1.754 -4.348 -19.141 1 97.44 79 VAL A N 1
ATOM 621 C CA . VAL A 1 79 ? -2.646 -5.336 -18.547 1 97.44 79 VAL A CA 1
ATOM 622 C C . VAL A 1 79 ? -3.949 -5.398 -19.344 1 97.44 79 VAL A C 1
ATOM 624 O O . VAL A 1 79 ? -4.527 -4.363 -19.672 1 97.44 79 VAL A O 1
ATOM 627 N N . HIS A 1 80 ? -4.379 -6.621 -19.688 1 97.25 80 HIS A N 1
ATOM 628 C CA . HIS A 1 80 ? -5.668 -6.84 -20.328 1 97.25 80 HIS A CA 1
ATOM 629 C C . HIS A 1 80 ? -6.781 -6.98 -19.281 1 97.25 80 HIS A C 1
ATOM 631 O O . HIS A 1 80 ? -7.832 -6.352 -19.406 1 97.25 80 HIS A O 1
ATOM 637 N N . ARG A 1 81 ? -6.539 -7.809 -18.328 1 95.44 81 ARG A N 1
ATOM 638 C CA . ARG A 1 81 ? -7.477 -8.109 -17.25 1 95.44 81 ARG A CA 1
ATOM 639 C C . ARG A 1 81 ? -6.758 -8.219 -15.906 1 95.44 81 ARG A C 1
ATOM 641 O O . ARG A 1 81 ? -5.695 -8.844 -15.82 1 95.44 81 ARG A O 1
ATOM 648 N N . SER A 1 82 ? -7.367 -7.609 -14.914 1 95.94 82 SER A N 1
ATOM 649 C CA . SER A 1 82 ? -6.746 -7.625 -13.594 1 95.94 82 SER A CA 1
ATOM 650 C C . SER A 1 82 ? -6.539 -9.047 -13.094 1 95.94 82 SER A C 1
ATOM 652 O O . SER A 1 82 ? -7.387 -9.914 -13.312 1 95.94 82 SER A O 1
ATOM 654 N N . ALA A 1 83 ? -5.426 -9.234 -12.414 1 96.88 83 ALA A N 1
ATOM 655 C CA . ALA A 1 83 ? -5.07 -10.562 -11.906 1 96.88 83 ALA A CA 1
ATOM 656 C C . ALA A 1 83 ? -4.125 -10.453 -10.711 1 96.88 83 ALA A C 1
ATOM 658 O O . ALA A 1 83 ? -3.365 -9.484 -10.602 1 96.88 83 ALA A O 1
ATOM 659 N N . LEU A 1 84 ? -4.23 -11.391 -9.836 1 96.75 84 LEU A N 1
ATOM 660 C CA . LEU A 1 84 ? -3.291 -11.609 -8.742 1 96.75 84 LEU A CA 1
ATOM 661 C C . LEU A 1 84 ? -2.66 -13 -8.836 1 96.75 84 LEU A C 1
ATOM 663 O O . LEU A 1 84 ? -3.354 -14.008 -8.734 1 96.75 84 LEU A O 1
ATOM 667 N N . LEU A 1 85 ? -1.411 -13.047 -9.18 1 98.25 85 LEU A N 1
ATOM 668 C CA . LEU A 1 85 ? -0.657 -14.297 -9.242 1 98.25 85 LEU A CA 1
ATOM 669 C C . LEU A 1 85 ? 0.162 -14.5 -7.969 1 98.25 85 LEU A C 1
ATOM 671 O O . LEU A 1 85 ? 1.127 -13.773 -7.727 1 98.25 85 LEU A O 1
ATOM 675 N N . PHE A 1 86 ? -0.256 -15.445 -7.184 1 98.19 86 PHE A N 1
ATOM 676 C CA . PHE A 1 86 ? 0.424 -15.75 -5.93 1 98.19 86 PHE A CA 1
ATOM 677 C C . PHE A 1 86 ? 1.281 -17 -6.07 1 98.19 86 PHE A C 1
ATOM 679 O O . PHE A 1 86 ? 0.788 -18.062 -6.473 1 98.19 86 PHE A O 1
ATOM 686 N N . VAL A 1 87 ? 2.539 -16.875 -5.645 1 98.56 87 VAL A N 1
ATOM 687 C CA . VAL A 1 87 ? 3.461 -17.984 -5.875 1 98.56 87 VAL A CA 1
ATOM 688 C C . VAL A 1 87 ? 4.273 -18.25 -4.609 1 98.56 87 VAL A C 1
ATOM 690 O O . VAL A 1 87 ? 4.719 -17.312 -3.941 1 98.56 87 VAL A O 1
ATOM 693 N N . ARG A 1 88 ? 4.422 -19.469 -4.266 1 98.5 88 ARG A N 1
ATOM 694 C CA . ARG A 1 88 ? 5.434 -19.922 -3.311 1 98.5 88 ARG A CA 1
ATOM 695 C C . ARG A 1 88 ? 6.641 -20.516 -4.027 1 98.5 88 ARG A C 1
ATOM 697 O O . ARG A 1 88 ? 6.496 -21.453 -4.82 1 98.5 88 ARG A O 1
ATOM 704 N N . LEU A 1 89 ? 7.793 -19.984 -3.738 1 98.19 89 LEU A N 1
ATOM 705 C CA . LEU A 1 89 ? 9.023 -20.422 -4.387 1 98.19 89 LEU A CA 1
ATOM 706 C C . LEU A 1 89 ? 9.547 -21.703 -3.77 1 98.19 89 LEU A C 1
ATOM 708 O O . LEU A 1 89 ? 9.445 -21.906 -2.557 1 98.19 89 LEU A O 1
ATOM 712 N N . ARG A 1 90 ? 10.133 -22.5 -4.59 1 96.88 90 ARG A N 1
ATOM 713 C CA . ARG A 1 90 ? 10.773 -23.719 -4.125 1 96.88 90 ARG A CA 1
ATOM 714 C C . ARG A 1 90 ? 11.914 -23.406 -3.154 1 96.88 90 ARG A C 1
ATOM 716 O O . ARG A 1 90 ? 12.086 -24.109 -2.15 1 96.88 90 ARG A O 1
ATOM 723 N N . THR A 1 91 ? 12.703 -22.422 -3.506 1 96.31 91 THR A N 1
ATOM 724 C CA . THR A 1 91 ? 13.797 -21.906 -2.688 1 96.31 91 THR A CA 1
ATOM 725 C C . THR A 1 91 ? 13.711 -20.391 -2.584 1 96.31 91 THR A C 1
ATOM 727 O O . THR A 1 91 ? 13.391 -19.703 -3.562 1 96.31 91 THR A O 1
ATOM 730 N N . PRO A 1 92 ? 14.023 -19.891 -1.381 1 97.12 92 PRO A N 1
ATOM 731 C CA . PRO A 1 92 ? 13.992 -18.422 -1.253 1 97.12 92 PRO A CA 1
ATOM 732 C C . PRO A 1 92 ? 14.961 -17.734 -2.209 1 97.12 92 PRO A C 1
ATOM 734 O O . PRO A 1 92 ? 16.031 -18.266 -2.5 1 97.12 92 PRO A O 1
ATOM 737 N N . VAL A 1 93 ? 14.531 -16.609 -2.664 1 97.62 93 VAL A N 1
ATOM 738 C CA . VAL A 1 93 ? 15.336 -15.781 -3.549 1 97.62 93 VAL A CA 1
ATOM 739 C C . VAL A 1 93 ? 15.469 -14.375 -2.959 1 97.62 93 VAL A C 1
ATOM 741 O O . VAL A 1 93 ? 14.523 -13.859 -2.359 1 97.62 93 VAL A O 1
ATOM 744 N N . GLU A 1 94 ? 16.641 -13.75 -3.184 1 96.81 94 GLU A N 1
ATOM 745 C CA . GLU A 1 94 ? 16.875 -12.422 -2.627 1 96.81 94 GLU A CA 1
ATOM 746 C C . GLU A 1 94 ? 16.109 -11.352 -3.389 1 96.81 94 GLU A C 1
ATOM 748 O O . GLU A 1 94 ? 16.172 -11.281 -4.617 1 96.81 94 GLU A O 1
ATOM 753 N N . PHE A 1 95 ? 15.344 -10.594 -2.682 1 96.25 95 PHE A N 1
ATOM 754 C CA . PHE A 1 95 ? 14.688 -9.398 -3.184 1 96.25 95 PHE A CA 1
ATOM 755 C C . PHE A 1 95 ? 15.195 -8.156 -2.459 1 96.25 95 PHE A C 1
ATOM 757 O O . PHE A 1 95 ? 15.578 -8.227 -1.29 1 96.25 95 PHE A O 1
ATOM 764 N N . ALA A 1 96 ? 15.172 -7.125 -3.225 1 91 96 ALA A N 1
ATOM 765 C CA . ALA A 1 96 ? 15.492 -5.852 -2.582 1 91 96 ALA A CA 1
ATOM 766 C C . ALA A 1 96 ? 14.305 -5.32 -1.791 1 91 96 ALA A C 1
ATOM 768 O O . ALA A 1 96 ? 13.156 -5.473 -2.211 1 91 96 ALA A O 1
ATOM 769 N N . SER A 1 97 ? 14.641 -4.77 -0.597 1 86.56 97 SER A N 1
ATOM 770 C CA . SER A 1 97 ? 13.617 -4.203 0.272 1 86.56 97 SER A CA 1
ATOM 771 C C . SER A 1 97 ? 12.984 -2.963 -0.353 1 86.56 97 SER A C 1
ATOM 773 O O . SER A 1 97 ? 13.68 -2.129 -0.933 1 86.56 97 SER A O 1
ATOM 775 N N . MET A 1 98 ? 11.68 -3.014 -0.105 1 80.75 98 MET A N 1
ATOM 776 C CA . MET A 1 98 ? 10.977 -1.79 -0.481 1 80.75 98 MET A CA 1
ATOM 777 C C . MET A 1 98 ? 11.469 -0.605 0.344 1 80.75 98 MET A C 1
ATOM 779 O O . MET A 1 98 ? 11.641 -0.719 1.559 1 80.75 98 MET A O 1
ATOM 783 N N . GLY A 1 99 ? 11.93 0.5 -0.273 1 66.56 99 GLY A N 1
ATOM 784 C CA . GLY A 1 99 ? 12.383 1.681 0.446 1 66.56 99 GLY A CA 1
ATOM 785 C C . GLY A 1 99 ? 13.891 1.809 0.496 1 66.56 99 GLY A C 1
ATOM 786 O O . GLY A 1 99 ? 14.422 2.902 0.703 1 66.56 99 GLY A O 1
ATOM 787 N N . ASP A 1 100 ? 14.523 0.494 0.533 1 70.56 100 ASP A N 1
ATOM 788 C CA . ASP A 1 100 ? 15.984 0.53 0.553 1 70.56 100 ASP A CA 1
ATOM 789 C C . ASP A 1 100 ? 16.562 -0.521 -0.386 1 70.56 100 ASP A C 1
ATOM 791 O O . ASP A 1 100 ? 16.812 -1.657 0.023 1 70.56 100 ASP A O 1
ATOM 795 N N . PRO A 1 101 ? 16.844 -0.082 -1.576 1 74.31 101 PRO A N 1
ATOM 796 C CA . PRO A 1 101 ? 17.312 -1.057 -2.566 1 74.31 101 PRO A CA 1
ATOM 797 C C . PRO A 1 101 ? 18.656 -1.689 -2.195 1 74.31 101 PRO A C 1
ATOM 799 O O . PRO A 1 101 ? 19.047 -2.693 -2.789 1 74.31 101 PRO A O 1
ATOM 802 N N . LYS A 1 102 ? 19.328 -1.166 -1.188 1 79.75 102 LYS A N 1
ATOM 803 C CA . LYS A 1 102 ? 20.625 -1.702 -0.792 1 79.75 102 LYS A CA 1
ATOM 804 C C . LYS A 1 102 ? 20.469 -2.883 0.16 1 79.75 102 LYS A C 1
ATOM 806 O O . LYS A 1 102 ? 21.406 -3.635 0.39 1 79.75 102 LYS A O 1
ATOM 811 N N . VAL A 1 103 ? 19.344 -3.07 0.721 1 83.5 103 VAL A N 1
ATOM 812 C CA . VAL A 1 103 ? 19.047 -4.172 1.63 1 83.5 103 VAL A CA 1
ATOM 813 C C . VAL A 1 103 ? 18.266 -5.258 0.886 1 83.5 103 VAL A C 1
ATOM 815 O O . VAL A 1 103 ? 17.281 -4.977 0.214 1 83.5 103 VAL A O 1
ATOM 818 N N . THR A 1 104 ? 18.891 -6.434 0.999 1 92.75 104 THR A N 1
ATOM 819 C CA . THR A 1 104 ? 18.172 -7.559 0.399 1 92.75 104 THR A CA 1
ATOM 820 C C . T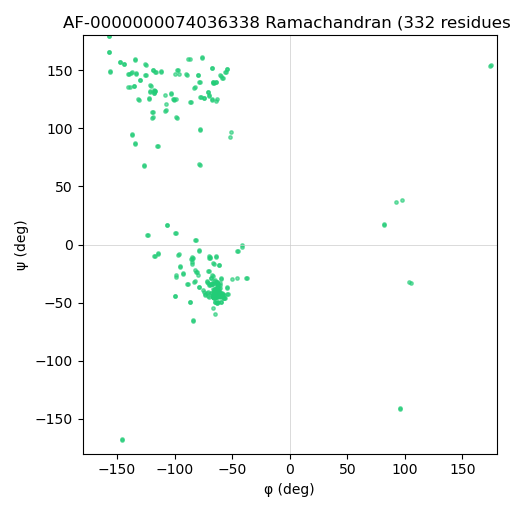HR A 1 104 ? 17.828 -8.609 1.454 1 92.75 104 THR A C 1
ATOM 822 O O . THR A 1 104 ? 18.453 -8.648 2.521 1 92.75 104 THR A O 1
ATOM 825 N N . PHE A 1 105 ? 16.766 -9.32 1.277 1 93.69 105 PHE A N 1
ATOM 826 C CA . PHE A 1 105 ? 16.391 -10.445 2.127 1 93.69 105 PHE A CA 1
ATOM 827 C C . PHE A 1 105 ? 15.742 -11.547 1.307 1 93.69 105 PHE A C 1
ATOM 829 O O . PHE A 1 105 ? 15.211 -11.297 0.222 1 93.69 105 PHE A O 1
ATOM 836 N N . PRO A 1 106 ? 15.844 -12.758 1.841 1 96.38 106 PRO A N 1
ATOM 837 C CA . PRO A 1 106 ? 15.242 -13.883 1.114 1 96.38 106 PRO A CA 1
ATOM 838 C C . PRO A 1 106 ? 13.719 -13.859 1.136 1 96.38 106 PRO A C 1
ATOM 840 O O . PRO A 1 106 ? 13.117 -13.656 2.193 1 96.38 106 PRO A O 1
ATOM 843 N N . VAL A 1 107 ? 13.102 -14.008 0.039 1 97.06 107 VAL A N 1
ATOM 844 C CA . VAL A 1 107 ? 11.656 -14.055 -0.136 1 97.06 107 VAL A CA 1
ATOM 845 C C . VAL A 1 107 ? 11.242 -15.414 -0.692 1 97.06 107 VAL A C 1
ATOM 847 O O . VAL A 1 107 ? 11.883 -15.938 -1.609 1 97.06 107 VAL A O 1
ATOM 850 N N . GLN A 1 108 ? 10.203 -15.961 -0.037 1 96.94 108 GLN A N 1
ATOM 851 C CA . GLN A 1 108 ? 9.711 -17.25 -0.528 1 96.94 108 GLN A CA 1
ATOM 852 C C . GLN A 1 108 ? 8.266 -17.141 -0.998 1 96.94 108 GLN A C 1
ATOM 854 O O . GLN A 1 108 ? 7.715 -18.078 -1.559 1 96.94 108 GLN A O 1
ATOM 859 N N . LEU A 1 109 ? 7.629 -16.047 -0.736 1 98.31 109 LEU A N 1
ATOM 860 C CA . LEU A 1 109 ? 6.285 -15.734 -1.214 1 98.31 109 LEU A CA 1
ATOM 861 C C . LEU A 1 109 ? 6.293 -14.5 -2.107 1 98.31 109 LEU A C 1
ATOM 863 O O . LEU A 1 109 ? 6.895 -13.484 -1.761 1 98.31 109 LEU A O 1
ATOM 867 N N . VAL A 1 110 ? 5.668 -14.609 -3.293 1 98.5 110 VAL A N 1
ATOM 868 C CA . VAL A 1 110 ? 5.582 -13.492 -4.227 1 98.5 110 VAL A CA 1
ATOM 869 C C . VAL A 1 110 ? 4.141 -13.328 -4.703 1 98.5 110 VAL A C 1
ATOM 871 O O . VAL A 1 110 ? 3.521 -14.289 -5.172 1 98.5 110 VAL A O 1
ATOM 874 N N . SER A 1 111 ? 3.633 -12.172 -4.52 1 97.69 111 SER A N 1
ATOM 875 C CA . SER A 1 111 ? 2.277 -11.805 -4.918 1 97.69 111 SER A CA 1
ATOM 876 C C . SER A 1 111 ? 2.287 -10.742 -6.012 1 97.69 111 SER A C 1
ATOM 878 O O . SER A 1 111 ? 2.125 -9.555 -5.73 1 97.69 111 SER A 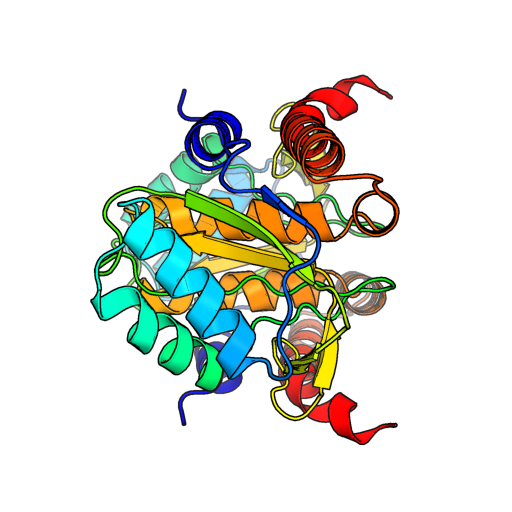O 1
ATOM 880 N N . MET A 1 112 ? 2.406 -11.234 -7.246 1 98.12 112 MET A N 1
ATOM 881 C CA . MET A 1 112 ? 2.402 -10.32 -8.391 1 98.12 112 MET A CA 1
ATOM 882 C C . MET A 1 112 ? 0.978 -9.961 -8.797 1 98.12 112 MET A C 1
ATOM 884 O O . MET A 1 112 ? 0.104 -10.828 -8.844 1 98.12 112 MET A O 1
ATOM 888 N N . PHE A 1 113 ? 0.821 -8.633 -9.031 1 94.94 113 PHE A N 1
ATOM 889 C CA . PHE A 1 113 ? -0.532 -8.289 -9.453 1 94.94 113 PHE A CA 1
ATOM 890 C C . PHE A 1 113 ? -0.502 -7.359 -10.656 1 94.94 113 PHE A C 1
ATOM 892 O O . PHE A 1 113 ? 0.487 -6.66 -10.883 1 94.94 113 PHE A O 1
ATOM 899 N N . ALA A 1 114 ? -1.493 -7.523 -11.477 1 96.12 114 ALA A N 1
ATOM 900 C CA . ALA A 1 114 ? -1.768 -6.746 -12.68 1 96.12 114 ALA A CA 1
ATOM 901 C C . ALA A 1 114 ? -3.152 -6.105 -12.617 1 96.12 114 ALA A C 1
ATOM 903 O O . ALA A 1 114 ? -4.145 -6.789 -12.359 1 96.12 114 ALA A O 1
ATOM 904 N N . LEU A 1 115 ? -3.137 -4.828 -12.797 1 92.69 115 LEU A N 1
ATOM 905 C CA . LEU A 1 115 ? -4.41 -4.121 -12.695 1 92.69 115 LEU A CA 1
ATOM 906 C C . LEU A 1 115 ? -4.734 -3.393 -13.992 1 92.69 115 LEU A C 1
ATOM 908 O O . LEU A 1 115 ? -3.863 -2.756 -14.586 1 92.69 115 LEU A O 1
ATOM 912 N N . GLN A 1 116 ? -5.953 -3.5 -14.391 1 90.44 116 GLN A N 1
ATOM 913 C CA . GLN A 1 116 ? -6.375 -2.986 -15.688 1 90.44 116 GLN A CA 1
ATOM 914 C C . GLN A 1 116 ? -6.641 -1.484 -15.625 1 90.44 116 GLN A C 1
ATOM 916 O O . GLN A 1 116 ? -6.652 -0.809 -16.656 1 90.44 116 GLN A O 1
ATOM 921 N N . ASN A 1 117 ? -6.941 -0.961 -14.391 1 85.12 117 ASN A N 1
ATOM 922 C CA . ASN A 1 117 ? -7.23 0.463 -14.266 1 85.12 117 ASN A CA 1
ATOM 923 C C . ASN A 1 117 ? -6.547 1.069 -13.039 1 85.12 117 ASN A C 1
ATOM 925 O O . ASN A 1 117 ? -6.367 0.395 -12.023 1 85.12 117 ASN A O 1
ATOM 929 N N . ASP A 1 118 ? -6.215 2.303 -13.195 1 78.31 118 ASP A N 1
ATOM 930 C CA . ASP A 1 118 ? -5.453 3.029 -12.18 1 78.31 118 ASP A CA 1
ATOM 931 C C . ASP A 1 118 ? -6.277 3.221 -10.914 1 78.31 118 ASP A C 1
ATOM 933 O O . ASP A 1 118 ? -5.723 3.307 -9.812 1 78.31 118 ASP A O 1
ATOM 937 N N . ASP A 1 119 ? -7.559 3.238 -11.039 1 74.38 119 ASP A N 1
ATOM 938 C CA . ASP A 1 119 ? -8.445 3.484 -9.914 1 74.38 119 ASP A CA 1
ATOM 939 C C . ASP A 1 119 ? -8.375 2.346 -8.898 1 74.38 119 ASP A C 1
ATOM 941 O O . ASP A 1 119 ? -8.695 2.533 -7.719 1 74.38 119 ASP A O 1
ATOM 945 N N . LEU A 1 120 ? -7.816 1.23 -9.352 1 77.44 120 LEU A N 1
ATOM 946 C CA . LEU A 1 120 ? -7.789 0.038 -8.508 1 77.44 120 LEU A CA 1
ATOM 947 C C . LEU A 1 120 ? -6.469 -0.067 -7.758 1 77.44 120 LEU A C 1
ATOM 949 O O . LEU A 1 120 ? -6.367 -0.789 -6.766 1 77.44 120 LEU A O 1
ATOM 953 N N . VAL A 1 121 ? -5.527 0.631 -8.266 1 80.12 121 VAL A N 1
ATOM 954 C CA . VAL A 1 121 ? -4.16 0.392 -7.812 1 80.12 121 VAL A CA 1
ATOM 955 C C . VAL A 1 121 ? -4.047 0.706 -6.324 1 80.12 121 VAL A C 1
ATOM 957 O O . VAL A 1 121 ? -3.57 -0.121 -5.543 1 80.12 121 VAL A O 1
ATOM 960 N N . GLY A 1 122 ? -4.508 1.811 -5.98 1 77.75 122 GLY A N 1
ATOM 961 C CA . GLY A 1 122 ? -4.402 2.227 -4.59 1 77.75 122 GLY A CA 1
ATOM 962 C C . GLY A 1 122 ? -5.113 1.294 -3.631 1 77.75 122 GLY A C 1
ATOM 963 O O . GLY A 1 122 ? -4.57 0.937 -2.584 1 77.75 122 GLY A O 1
ATOM 964 N N . ASN A 1 123 ? -6.203 0.896 -4.035 1 78.5 123 ASN A N 1
ATOM 965 C CA . ASN A 1 123 ? -7.027 0.056 -3.176 1 78.5 123 ASN A CA 1
ATOM 966 C C . ASN A 1 123 ? -6.445 -1.347 -3.033 1 78.5 123 ASN A C 1
ATOM 968 O O . ASN A 1 123 ? -6.43 -1.909 -1.937 1 78.5 123 ASN A O 1
ATOM 972 N N . VAL A 1 124 ? -5.996 -1.817 -4.109 1 83.94 124 VAL A N 1
ATOM 973 C CA . VAL A 1 124 ? -5.457 -3.172 -4.094 1 83.94 124 VAL A CA 1
ATOM 974 C C . VAL A 1 124 ? -4.145 -3.197 -3.314 1 83.94 124 VAL A C 1
ATOM 976 O O . VAL A 1 124 ? -3.93 -4.074 -2.473 1 83.94 124 VAL A O 1
ATOM 979 N N . LEU A 1 125 ? -3.338 -2.229 -3.592 1 85.12 125 LEU A N 1
ATOM 980 C CA . LEU A 1 125 ? -2.064 -2.148 -2.885 1 85.12 125 LEU A CA 1
ATOM 981 C C . LEU A 1 125 ? -2.283 -2.023 -1.382 1 85.12 125 LEU A C 1
ATOM 983 O O . LEU A 1 125 ? -1.656 -2.742 -0.598 1 85.12 125 LEU A O 1
ATOM 987 N N . GLN A 1 126 ? -3.072 -1.172 -1.017 1 82.25 126 GLN A N 1
ATOM 988 C CA . GLN A 1 126 ? -3.355 -0.956 0.398 1 82.25 126 GLN A CA 1
ATOM 989 C C . GLN A 1 126 ? -3.873 -2.23 1.057 1 82.25 126 GLN A C 1
ATOM 991 O O . GLN A 1 126 ? -3.465 -2.572 2.168 1 82.25 126 GLN A O 1
ATOM 996 N N . THR A 1 127 ? -4.738 -2.898 0.379 1 81.25 127 THR A N 1
ATOM 997 C CA . THR A 1 127 ? -5.332 -4.125 0.901 1 81.25 127 THR A CA 1
ATOM 998 C C . THR A 1 127 ? -4.277 -5.219 1.036 1 81.25 127 THR A C 1
ATOM 1000 O O . THR A 1 127 ? -4.195 -5.883 2.072 1 81.25 127 THR A O 1
ATOM 1003 N N . LEU A 1 128 ? -3.492 -5.348 0.014 1 87.56 128 LEU A N 1
ATOM 1004 C CA . LEU A 1 128 ? -2.502 -6.418 0.007 1 87.56 128 LEU A CA 1
ATOM 1005 C C . LEU A 1 128 ? -1.445 -6.188 1.081 1 87.56 128 LEU A C 1
ATOM 1007 O O . LEU A 1 128 ? -1.093 -7.109 1.82 1 87.56 128 LEU A O 1
ATOM 1011 N N . ILE A 1 129 ? -0.983 -5.031 1.169 1 84.75 129 ILE A N 1
ATOM 1012 C CA . ILE A 1 129 ? 0.075 -4.719 2.123 1 84.75 129 ILE A CA 1
ATOM 1013 C C . ILE A 1 129 ? -0.444 -4.906 3.549 1 84.75 129 ILE A C 1
ATOM 1015 O O . ILE A 1 129 ? 0.266 -5.43 4.41 1 84.75 129 ILE A O 1
ATOM 1019 N N . THR A 1 130 ? -1.68 -4.539 3.764 1 80.31 130 THR A N 1
ATOM 1020 C CA . THR A 1 130 ? -2.293 -4.719 5.078 1 80.31 130 THR A CA 1
ATOM 1021 C C . THR A 1 130 ? -2.494 -6.199 5.379 1 80.31 130 THR A C 1
ATOM 1023 O O . THR A 1 130 ? -2.236 -6.648 6.5 1 80.31 130 THR A O 1
ATOM 1026 N N . LEU A 1 131 ? -2.926 -6.914 4.406 1 83.25 131 LEU A N 1
ATOM 1027 C CA . LEU A 1 131 ? -3.15 -8.344 4.547 1 83.25 131 LEU A CA 1
ATOM 1028 C C . LEU A 1 131 ? -1.851 -9.07 4.875 1 83.25 131 LEU A C 1
ATOM 1030 O O . LEU A 1 131 ? -1.834 -9.984 5.707 1 83.25 131 LEU A O 1
ATOM 1034 N N . TYR A 1 132 ? -0.813 -8.648 4.238 1 88.69 132 TYR A N 1
ATOM 1035 C CA . TYR A 1 132 ? 0.447 -9.375 4.34 1 88.69 132 TYR A CA 1
ATOM 1036 C C . TYR A 1 132 ? 1.188 -9 5.621 1 88.69 132 TYR A C 1
ATOM 1038 O O . TYR A 1 132 ? 2.246 -9.562 5.914 1 88.69 132 TYR A O 1
ATOM 1046 N N . GLN A 1 133 ? 0.604 -8.242 6.352 1 79.81 133 GLN A N 1
ATOM 1047 C CA . GLN A 1 133 ? 1.15 -7.934 7.668 1 79.81 133 GLN A CA 1
ATOM 1048 C C . GLN A 1 133 ? 0.738 -8.984 8.695 1 79.81 133 GLN A C 1
ATOM 1050 O O . GLN A 1 133 ? 1.283 -9.031 9.797 1 79.81 133 GLN A O 1
ATOM 1055 N N . ARG A 1 134 ? -0.163 -9.789 8.289 1 83.12 134 ARG A N 1
ATOM 1056 C CA . ARG A 1 134 ? -0.598 -10.875 9.164 1 83.12 134 ARG A CA 1
ATOM 1057 C C . ARG A 1 134 ? 0.411 -12.023 9.164 1 83.12 134 ARG A C 1
ATOM 1059 O O . ARG A 1 134 ? 0.337 -12.922 8.32 1 83.12 134 ARG A O 1
ATOM 1066 N N . ARG A 1 135 ? 1.193 -11.992 10.156 1 87.88 135 ARG A N 1
ATOM 1067 C CA . ARG A 1 135 ? 2.303 -12.938 10.25 1 87.88 135 ARG A CA 1
ATOM 1068 C C . ARG A 1 135 ? 1.808 -14.375 10.164 1 87.88 135 ARG A C 1
ATOM 1070 O O . ARG A 1 135 ? 2.367 -15.188 9.422 1 87.88 135 ARG A O 1
ATOM 1077 N N . GLN A 1 136 ? 0.762 -14.695 10.898 1 90.94 136 GLN A N 1
ATOM 1078 C CA . GLN A 1 136 ? 0.256 -16.062 10.938 1 90.94 136 GLN A CA 1
ATOM 1079 C C . GLN A 1 136 ? -0.229 -16.516 9.562 1 90.94 136 GLN A C 1
ATOM 1081 O O . GLN A 1 136 ? -0.059 -17.672 9.195 1 90.94 136 GLN A O 1
ATOM 1086 N N . MET A 1 137 ? -0.816 -15.602 8.852 1 91.56 137 MET A N 1
ATOM 1087 C CA . MET A 1 137 ? -1.286 -15.945 7.516 1 91.56 137 MET A CA 1
ATOM 1088 C C . MET A 1 137 ? -0.12 -16.328 6.609 1 91.56 137 MET A C 1
ATOM 1090 O O . MET A 1 137 ? -0.193 -17.328 5.887 1 91.56 137 MET A O 1
ATOM 1094 N N . LEU A 1 138 ? 0.921 -15.594 6.648 1 95.06 138 LEU A N 1
ATOM 1095 C CA . LEU A 1 138 ? 2.086 -15.875 5.816 1 95.06 138 LEU A CA 1
ATOM 1096 C C . LEU A 1 138 ? 2.736 -17.188 6.219 1 95.06 138 LEU A C 1
ATOM 1098 O O . LEU A 1 138 ? 3.182 -17.953 5.363 1 95.06 138 LEU A O 1
ATOM 1102 N N . GLU A 1 139 ? 2.764 -17.422 7.535 1 96.5 139 GLU A N 1
ATOM 1103 C CA . GLU A 1 139 ? 3.295 -18.688 8.016 1 96.5 139 GLU A CA 1
ATOM 1104 C C . GLU A 1 139 ? 2.455 -19.859 7.52 1 96.5 139 GLU A C 1
ATOM 1106 O O . GLU A 1 139 ? 2.994 -20.906 7.121 1 96.5 139 GLU A O 1
ATOM 1111 N N . ASP A 1 140 ? 1.157 -19.672 7.535 1 96.81 140 ASP A N 1
ATOM 1112 C CA . ASP A 1 140 ? 0.255 -20.703 7.051 1 96.81 140 ASP A CA 1
ATOM 1113 C C . ASP A 1 140 ? 0.458 -20.953 5.555 1 96.81 140 ASP A C 1
ATOM 1115 O O . ASP A 1 140 ? 0.398 -22.094 5.098 1 96.81 140 ASP A O 1
ATOM 1119 N N . LEU A 1 141 ? 0.684 -19.938 4.82 1 97.38 141 LEU A N 1
ATOM 1120 C CA . LEU A 1 141 ? 0.924 -20.047 3.389 1 97.38 141 LEU A CA 1
ATOM 1121 C C . LEU A 1 141 ? 2.211 -20.828 3.117 1 97.38 141 LEU A C 1
ATOM 1123 O O . LEU A 1 141 ? 2.254 -21.672 2.223 1 97.38 141 LEU A O 1
ATOM 1127 N N . LEU A 1 142 ? 3.244 -20.594 3.893 1 97.25 142 LEU A N 1
ATOM 1128 C CA . LEU A 1 142 ? 4.531 -21.25 3.725 1 97.25 142 LEU A CA 1
ATOM 1129 C C . LEU A 1 142 ? 4.43 -22.734 4.066 1 97.25 142 LEU A C 1
ATOM 1131 O O . LEU A 1 142 ? 5.129 -23.562 3.475 1 97.25 142 LEU A O 1
ATOM 1135 N N . ARG A 1 143 ? 3.514 -23.047 4.941 1 96.69 143 ARG A N 1
ATOM 1136 C CA . ARG A 1 143 ? 3.404 -24.406 5.434 1 96.69 143 ARG A CA 1
ATOM 1137 C C . ARG A 1 143 ? 2.33 -25.188 4.672 1 96.69 143 ARG A C 1
ATOM 1139 O O . ARG A 1 143 ? 2.193 -26.391 4.836 1 96.69 143 ARG A O 1
ATOM 1146 N N . SER A 1 144 ? 1.591 -24.531 3.877 1 97.75 144 SER A N 1
ATOM 1147 C CA . SER A 1 144 ? 0.5 -25.156 3.139 1 97.75 144 SER A CA 1
ATOM 1148 C C . SER A 1 144 ? 0.991 -26.359 2.348 1 97.75 144 SER A C 1
ATOM 1150 O O . SER A 1 144 ? 2.111 -26.359 1.834 1 97.75 144 SER A O 1
ATOM 1152 N N . LYS A 1 145 ? 0.098 -27.281 2.166 1 96.94 145 LYS A N 1
ATOM 1153 C CA . LYS A 1 145 ? 0.469 -28.531 1.512 1 96.94 145 LYS A CA 1
ATOM 1154 C C . LYS A 1 145 ? 0.546 -28.359 -0.002 1 96.94 145 LYS A C 1
ATOM 1156 O O . LYS A 1 145 ? 1.322 -29.047 -0.672 1 96.94 145 LYS A O 1
ATOM 1161 N N . ASP A 1 146 ? -0.385 -27.531 -0.5 1 97.12 146 ASP A N 1
ATOM 1162 C CA . ASP A 1 146 ? -0.441 -27.359 -1.947 1 97.12 146 ASP A CA 1
ATOM 1163 C C . ASP A 1 146 ? -1.098 -26.031 -2.314 1 97.12 146 ASP A C 1
ATOM 1165 O O . ASP A 1 146 ? -1.455 -25.234 -1.434 1 97.12 146 ASP A O 1
ATOM 1169 N N . ALA A 1 147 ? -1.184 -25.781 -3.619 1 97.88 147 ALA A N 1
ATOM 1170 C CA . ALA A 1 147 ? -1.734 -24.531 -4.141 1 97.88 147 ALA A CA 1
ATOM 1171 C C . ALA A 1 147 ? -3.201 -24.375 -3.752 1 97.88 147 ALA A C 1
ATOM 1173 O O . ALA A 1 147 ? -3.672 -23.25 -3.516 1 97.88 147 ALA A O 1
ATOM 1174 N N . ARG A 1 148 ? -3.877 -25.484 -3.67 1 97.5 148 ARG A N 1
ATOM 1175 C CA . ARG A 1 148 ? -5.289 -25.438 -3.309 1 97.5 148 ARG A CA 1
ATOM 1176 C C . ARG A 1 148 ? -5.477 -24.891 -1.895 1 97.5 148 ARG A C 1
ATOM 1178 O O . ARG A 1 148 ? -6.344 -24.062 -1.653 1 97.5 148 ARG A O 1
ATOM 1185 N N . GLU A 1 149 ? -4.656 -25.359 -1.022 1 98 149 GLU A N 1
ATOM 1186 C CA . GLU A 1 149 ? -4.715 -24.875 0.354 1 98 149 GLU A CA 1
ATOM 1187 C C . GLU A 1 149 ? -4.324 -23.406 0.439 1 98 149 GLU A C 1
ATOM 1189 O O . GLU A 1 149 ? -4.934 -22.625 1.186 1 98 149 GLU A O 1
ATOM 1194 N N . MET A 1 150 ? -3.322 -23.078 -0.283 1 97.94 150 MET A N 1
ATOM 1195 C CA . MET A 1 150 ? -2.912 -21.672 -0.32 1 97.94 150 MET A CA 1
ATOM 1196 C C . MET A 1 150 ? -4.047 -20.781 -0.812 1 97.94 150 MET A C 1
ATOM 1198 O O . MET A 1 150 ? -4.297 -19.719 -0.246 1 97.94 150 MET A O 1
ATOM 1202 N N . TYR A 1 151 ? -4.746 -21.234 -1.826 1 96.94 151 TYR A N 1
ATOM 1203 C CA . TYR A 1 151 ? -5.871 -20.484 -2.381 1 96.94 151 TYR A CA 1
ATOM 1204 C C . TYR A 1 151 ? -6.953 -20.281 -1.329 1 96.94 151 TYR A C 1
ATOM 1206 O O . TYR A 1 151 ? -7.488 -19.172 -1.2 1 96.94 151 TYR A O 1
ATOM 1214 N N . GLN A 1 152 ? -7.203 -21.281 -0.599 1 95.94 152 GLN A N 1
ATOM 1215 C CA . GLN A 1 152 ? -8.234 -21.203 0.429 1 95.94 152 GLN A CA 1
ATOM 1216 C C . GLN A 1 152 ? -7.855 -20.203 1.519 1 95.94 152 GLN A C 1
ATOM 1218 O O . GLN A 1 152 ? -8.703 -19.438 1.997 1 95.94 152 GLN A O 1
ATOM 1223 N N . ILE A 1 153 ? -6.598 -20.203 1.893 1 95.06 153 ILE A N 1
ATOM 1224 C CA . ILE A 1 153 ? -6.109 -19.266 2.908 1 95.06 153 ILE A CA 1
ATOM 1225 C C . ILE A 1 153 ? -6.258 -17.828 2.406 1 95.06 153 ILE A C 1
ATOM 1227 O O . ILE A 1 153 ? -6.746 -16.969 3.129 1 95.06 153 ILE A O 1
ATOM 1231 N N . LEU A 1 154 ? -5.879 -17.609 1.159 1 93.12 154 LEU A N 1
ATOM 1232 C CA . LEU A 1 154 ? -5.91 -16.266 0.578 1 93.12 154 LEU A CA 1
ATOM 1233 C C . LEU A 1 154 ? -7.344 -15.766 0.456 1 93.12 154 LEU A C 1
ATOM 1235 O O . LEU A 1 154 ? -7.633 -14.617 0.807 1 93.12 154 LEU A O 1
ATOM 1239 N N . VAL A 1 155 ? -8.227 -16.625 -0.002 1 90.06 155 VAL A N 1
ATOM 1240 C CA . VAL A 1 155 ? -9.633 -16.25 -0.175 1 90.06 155 VAL A CA 1
ATOM 1241 C C . VAL A 1 155 ? -10.25 -15.938 1.184 1 90.06 155 VAL A C 1
ATOM 1243 O O . VAL A 1 155 ? -10.977 -14.945 1.33 1 90.06 155 VAL A O 1
ATOM 1246 N N . SER A 1 156 ? -9.938 -16.766 2.143 1 87.75 156 SER A N 1
ATOM 1247 C CA . SER A 1 156 ? -10.461 -16.562 3.486 1 87.75 156 SER A CA 1
ATOM 1248 C C . SER A 1 156 ? -9.953 -15.266 4.09 1 87.75 156 SER A C 1
ATOM 1250 O O . SER A 1 156 ? -10.688 -14.578 4.809 1 87.75 156 SER A O 1
ATOM 1252 N N . ALA A 1 157 ? -8.703 -14.977 3.84 1 84.56 157 ALA A N 1
ATOM 1253 C CA . ALA A 1 157 ? -8.102 -13.758 4.383 1 84.56 157 ALA A CA 1
ATOM 1254 C C . ALA A 1 157 ? -8.734 -12.516 3.766 1 84.56 157 ALA A C 1
ATOM 1256 O O . ALA A 1 157 ? -8.961 -11.523 4.457 1 84.56 157 ALA A O 1
ATOM 1257 N N . VAL A 1 158 ? -9.023 -12.594 2.498 1 79.88 158 VAL A N 1
ATOM 1258 C CA . VAL A 1 158 ? -9.617 -11.453 1.811 1 79.88 158 VAL A CA 1
ATOM 1259 C C . VAL A 1 158 ? -11.055 -11.258 2.289 1 79.88 158 VAL A C 1
ATOM 1261 O O . VAL A 1 158 ? -11.523 -10.125 2.43 1 79.88 158 VAL A O 1
ATOM 1264 N N . GLU A 1 159 ? -11.695 -12.422 2.576 1 74.38 159 GLU A N 1
ATOM 1265 C CA . GLU A 1 159 ? -13.078 -12.367 3.043 1 74.38 159 GLU A CA 1
ATOM 1266 C C . GLU A 1 159 ? -13.156 -11.859 4.48 1 74.38 159 GLU A C 1
ATOM 1268 O O . GLU A 1 159 ? -14.109 -11.18 4.855 1 74.38 159 GLU A O 1
ATOM 1273 N N . SER A 1 160 ? -12.195 -12.422 5.316 1 67.75 160 SER A N 1
ATOM 1274 C CA . SER A 1 160 ? -12.18 -12 6.715 1 67.75 160 SER A CA 1
ATOM 1275 C C . SER A 1 160 ? -11.828 -10.523 6.848 1 67.75 160 SER A C 1
ATOM 1277 O O . SER A 1 160 ? -12.164 -9.891 7.848 1 67.75 160 SER A O 1
ATOM 1279 N N . CYS A 1 161 ? -10.883 -10.227 6.129 1 59.19 161 CYS A N 1
ATOM 1280 C CA . CYS A 1 161 ? -10.633 -8.789 6.168 1 59.19 161 CYS A CA 1
ATOM 1281 C C . CYS A 1 161 ? -11.938 -8.008 6.027 1 59.19 161 CYS A C 1
ATOM 1283 O O . CYS A 1 161 ? -12.062 -6.91 6.574 1 59.19 161 CYS A O 1
ATOM 1285 N N . GLN A 1 162 ? -12.938 -8.883 5.773 1 50.09 162 GLN A N 1
ATOM 1286 C CA . GLN A 1 162 ? -14.281 -8.32 5.699 1 50.09 162 GLN A CA 1
ATOM 1287 C C . GLN A 1 162 ? -15.047 -8.547 7.004 1 50.09 162 GLN A C 1
ATOM 1289 O O . GLN A 1 162 ? -15.82 -7.691 7.434 1 50.09 162 GLN A O 1
ATOM 1294 N N . GLU A 1 163 ? -14.961 -9.992 7.695 1 43.12 163 GLU A N 1
ATOM 1295 C CA . GLU A 1 163 ? -15.805 -10.438 8.797 1 43.12 163 GLU A CA 1
ATOM 1296 C C . GLU A 1 163 ? -15.258 -9.977 10.141 1 43.12 163 GLU A C 1
ATOM 1298 O O . GLU A 1 163 ? -16.016 -9.797 11.102 1 43.12 163 GLU A O 1
ATOM 1303 N N . GLU A 1 164 ? -14.094 -10.328 10.742 1 35.78 164 GLU A N 1
ATOM 1304 C CA . GLU A 1 164 ? -13.695 -10.023 12.109 1 35.78 164 GLU A CA 1
ATOM 1305 C C . GLU A 1 164 ? -14.07 -8.594 12.492 1 35.78 164 GLU A C 1
ATOM 1307 O O . GLU A 1 164 ? -13.859 -8.172 13.633 1 35.78 164 GLU A O 1
ATOM 1312 N N . ALA A 1 165 ? -14.531 -7.77 12.055 1 32.25 165 ALA A N 1
ATOM 1313 C CA . ALA A 1 165 ? -15.375 -6.754 12.68 1 32.25 165 ALA A CA 1
ATOM 1314 C C . ALA A 1 165 ? -16.484 -7.402 13.5 1 32.25 165 ALA A C 1
ATOM 1316 O O . ALA A 1 165 ? -17.156 -6.73 14.281 1 32.25 165 ALA A O 1
ATOM 1317 N N . ARG A 1 166 ? -17.125 -8.609 13.336 1 26.78 166 ARG A N 1
ATOM 1318 C CA . ARG A 1 166 ? -18.141 -9.195 14.203 1 26.78 166 ARG A CA 1
ATOM 1319 C C . ARG A 1 166 ? -17.5 -9.844 15.43 1 26.78 166 ARG A C 1
ATOM 1321 O O . ARG A 1 166 ? -18.203 -10.398 16.281 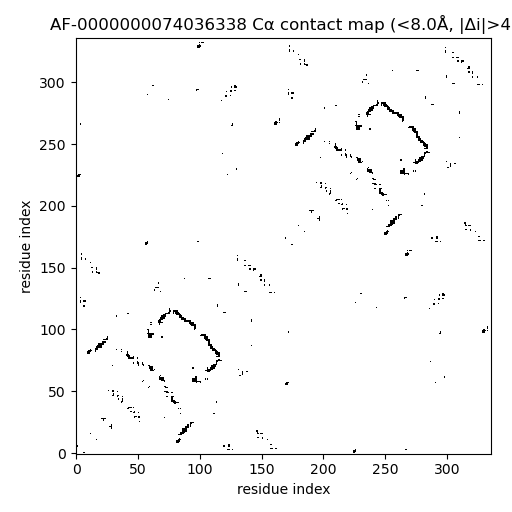1 26.78 166 ARG A O 1
ATOM 1328 N N . CYS A 1 167 ? -16.375 -10.25 15.398 1 22.47 167 CYS A N 1
ATOM 1329 C CA . CYS A 1 167 ? -16.016 -11.086 16.547 1 22.47 167 CYS A CA 1
ATOM 1330 C C . CYS A 1 167 ? -15.992 -10.266 17.828 1 22.47 167 CYS A C 1
ATOM 1332 O O . CYS A 1 167 ? -16.047 -10.82 18.922 1 22.47 167 CYS A O 1
ATOM 1334 N N . ASN A 1 168 ? -15.281 -9.156 18 1 20 168 ASN A N 1
ATOM 1335 C CA . ASN A 1 168 ? -15.648 -8.703 19.344 1 20 168 ASN A CA 1
ATOM 1336 C C . ASN A 1 168 ? -16.984 -7.969 19.328 1 20 168 ASN A C 1
ATOM 1338 O O . ASN A 1 168 ? -17.281 -7.207 18.406 1 20 168 ASN A O 1
ATOM 1342 N N . MET B 1 1 ? 18.328 9.375 -10.641 1 33.12 1 MET B N 1
ATOM 1343 C CA . MET B 1 1 ? 17.562 8.141 -10.531 1 33.12 1 MET B CA 1
ATOM 1344 C C . MET B 1 1 ? 16.375 8.32 -9.586 1 33.12 1 MET B C 1
ATOM 1346 O O . MET B 1 1 ? 16.547 8.734 -8.438 1 33.12 1 MET B O 1
ATOM 1350 N N . ARG B 1 2 ? 15.227 8.516 -10.18 1 44.88 2 ARG B N 1
ATOM 1351 C CA . ARG B 1 2 ? 14.047 8.867 -9.391 1 44.88 2 ARG B CA 1
ATOM 1352 C C . ARG B 1 2 ? 13.836 7.887 -8.242 1 44.88 2 ARG B C 1
ATOM 1354 O O . ARG B 1 2 ? 13.859 6.672 -8.445 1 44.88 2 ARG B O 1
ATOM 1361 N N . ASN B 1 3 ? 14.344 8.109 -7.039 1 56.28 3 ASN B N 1
ATOM 1362 C CA . ASN B 1 3 ? 14.219 7.203 -5.902 1 56.28 3 ASN B CA 1
ATOM 1363 C C . ASN B 1 3 ? 13.062 7.605 -4.988 1 56.28 3 ASN B C 1
ATOM 1365 O O . ASN B 1 3 ? 12.555 8.727 -5.086 1 56.28 3 ASN B O 1
ATOM 1369 N N . VAL B 1 4 ? 12.484 6.672 -4.438 1 60.28 4 VAL B N 1
ATOM 1370 C CA . VAL B 1 4 ? 11.359 6.828 -3.514 1 60.28 4 VAL B CA 1
ATOM 1371 C C . VAL B 1 4 ? 11.578 8.062 -2.641 1 60.28 4 VAL B C 1
ATOM 1373 O O . VAL B 1 4 ? 10.648 8.828 -2.398 1 60.28 4 VAL B O 1
ATOM 1376 N N . LEU B 1 5 ? 12.852 8.328 -2.443 1 63.12 5 LEU B N 1
ATOM 1377 C CA . LEU B 1 5 ? 13.172 9.438 -1.553 1 63.12 5 LEU B CA 1
ATOM 1378 C C . LEU B 1 5 ? 12.906 10.781 -2.234 1 63.12 5 LEU B C 1
ATOM 1380 O O . LEU B 1 5 ? 12.383 11.703 -1.611 1 63.12 5 LEU B O 1
ATOM 1384 N N . SER B 1 6 ? 13.289 10.703 -3.424 1 65.69 6 SER B N 1
ATOM 1385 C CA . SER B 1 6 ? 13.125 11.961 -4.141 1 65.69 6 SER B CA 1
ATOM 1386 C C . SER B 1 6 ? 11.648 12.336 -4.273 1 65.69 6 SER B C 1
ATOM 1388 O O . SER B 1 6 ? 11.297 13.516 -4.215 1 65.69 6 SER B O 1
ATOM 1390 N N . ASP B 1 7 ? 10.844 11.406 -4.336 1 70.81 7 ASP B N 1
ATOM 1391 C CA . ASP B 1 7 ? 9.414 11.664 -4.465 1 70.81 7 ASP B CA 1
ATOM 1392 C C . ASP B 1 7 ? 8.844 12.234 -3.172 1 70.81 7 ASP B C 1
ATOM 1394 O O . ASP B 1 7 ? 8.016 13.156 -3.205 1 70.81 7 ASP B O 1
ATOM 1398 N N . PHE B 1 8 ? 9.422 11.797 -2.047 1 77.44 8 PHE B N 1
ATOM 1399 C CA . PHE B 1 8 ? 8.898 12.219 -0.754 1 77.44 8 PHE B CA 1
ATOM 1400 C C . PHE B 1 8 ? 9.445 13.586 -0.361 1 77.44 8 PHE B C 1
ATOM 1402 O O . PHE B 1 8 ? 8.789 14.344 0.356 1 77.44 8 PHE B O 1
ATOM 1409 N N . GLN B 1 9 ? 10.672 13.867 -0.787 1 74.38 9 GLN B N 1
ATOM 1410 C CA . GLN B 1 9 ? 11.289 15.133 -0.416 1 74.38 9 GLN B CA 1
ATOM 1411 C C . GLN B 1 9 ? 10.477 16.328 -0.922 1 74.38 9 GLN B C 1
ATOM 1413 O O . GLN B 1 9 ? 10.352 17.344 -0.236 1 74.38 9 GLN B O 1
ATOM 1418 N N . GLY B 1 10 ? 9.891 16.219 -1.961 1 82.69 10 GLY B N 1
ATOM 1419 C CA . GLY B 1 10 ? 9.078 17.312 -2.488 1 82.69 10 GLY B CA 1
ATOM 1420 C C . GLY B 1 10 ? 7.664 17.312 -1.948 1 82.69 10 GLY B C 1
ATOM 1421 O O . GLY B 1 10 ? 6.988 18.344 -1.98 1 82.69 10 GLY B O 1
ATOM 1422 N N . MET B 1 11 ? 7.285 16.266 -1.32 1 92 11 MET B N 1
ATOM 1423 C CA . MET B 1 11 ? 5.895 16.109 -0.899 1 92 11 MET B CA 1
ATOM 1424 C C . MET B 1 11 ? 5.723 16.484 0.569 1 92 11 MET B C 1
ATOM 1426 O O . MET B 1 11 ? 4.648 16.922 0.983 1 92 11 MET B O 1
ATOM 1430 N N . LEU B 1 12 ? 6.824 16.328 1.29 1 93.19 12 LEU B N 1
ATOM 1431 C CA . LEU B 1 12 ? 6.758 16.578 2.725 1 93.19 12 LEU B CA 1
ATOM 1432 C C . LEU B 1 12 ? 7.488 17.875 3.076 1 93.19 12 LEU B C 1
ATOM 1434 O O . LEU B 1 12 ? 8.703 17.984 2.885 1 93.19 12 LEU B O 1
ATOM 1438 N N . LYS B 1 13 ? 6.742 18.859 3.564 1 94.56 13 LYS B N 1
ATOM 1439 C CA . LYS B 1 13 ? 7.266 20.141 4.008 1 94.56 13 LYS B CA 1
ATOM 1440 C C . LYS B 1 13 ? 6.832 20.453 5.438 1 94.56 13 LYS B C 1
ATOM 1442 O O . LYS B 1 13 ? 5.816 19.938 5.91 1 94.56 13 LYS B O 1
ATOM 1447 N N . PRO B 1 14 ? 7.621 21.281 6.109 1 96 14 PRO B N 1
ATOM 1448 C CA . PRO B 1 14 ? 7.254 21.609 7.488 1 96 14 PRO B CA 1
ATOM 1449 C C . PRO B 1 14 ? 5.832 22.156 7.605 1 96 14 PRO B C 1
ATOM 1451 O O . PRO B 1 14 ? 5.125 21.844 8.562 1 96 14 PRO B O 1
ATOM 1454 N N . SER B 1 15 ? 5.422 22.953 6.605 1 96.88 15 SER B N 1
ATOM 1455 C CA . SER B 1 15 ? 4.098 23.562 6.629 1 96.88 15 SER B CA 1
ATOM 1456 C C . SER B 1 15 ? 3 22.531 6.453 1 96.88 15 SER B C 1
ATOM 1458 O O . SER B 1 15 ? 1.823 22.812 6.684 1 96.88 15 SER B O 1
ATOM 1460 N N . LEU B 1 16 ? 3.381 21.312 6.086 1 97.75 16 LEU B N 1
ATOM 1461 C CA . LEU B 1 16 ? 2.408 20.266 5.82 1 97.75 16 LEU B CA 1
ATOM 1462 C C . LEU B 1 16 ? 2.389 19.234 6.953 1 97.75 16 LEU B C 1
ATOM 1464 O O . LEU B 1 16 ? 1.944 18.109 6.766 1 97.75 16 LEU B O 1
ATOM 1468 N N . VAL B 1 17 ? 2.939 19.641 8.047 1 98.25 17 VAL B N 1
ATOM 1469 C CA . VAL B 1 17 ? 2.832 18.875 9.289 1 98.25 17 VAL B CA 1
ATOM 1470 C C . VAL B 1 17 ? 2.135 19.703 10.352 1 98.25 17 VAL B C 1
ATOM 1472 O O . VAL B 1 17 ? 2.621 20.781 10.734 1 98.25 17 VAL B O 1
ATOM 1475 N N . LEU B 1 18 ? 0.98 19.297 10.75 1 98.06 18 LEU B N 1
ATOM 1476 C CA . LEU B 1 18 ? 0.188 20.016 11.734 1 98.06 18 LEU B CA 1
ATOM 1477 C C . LEU B 1 18 ? -0.024 19.188 12.992 1 98.06 18 LEU B C 1
ATOM 1479 O O . LEU B 1 18 ? -0.3 17.984 12.906 1 98.06 18 LEU B O 1
ATOM 1483 N N . ASP B 1 19 ? 0.23 19.906 14.055 1 96.44 19 ASP B N 1
ATOM 1484 C CA . ASP B 1 19 ? -0.042 19.25 15.32 1 96.44 19 ASP B CA 1
ATOM 1485 C C . ASP B 1 19 ? -1.277 19.844 16 1 96.44 19 ASP B C 1
ATOM 1487 O O . ASP B 1 19 ? -1.604 21 15.789 1 96.44 19 ASP B O 1
ATOM 1491 N N . ASP B 1 20 ? -2.283 19.031 16.438 1 94.56 20 ASP B N 1
ATOM 1492 C CA . ASP B 1 20 ? -3.379 19.484 17.297 1 94.56 20 ASP B CA 1
ATOM 1493 C C . ASP B 1 20 ? -4.578 19.922 16.453 1 94.56 20 ASP B C 1
ATOM 1495 O O . ASP B 1 20 ? -5.145 21 16.703 1 94.56 20 ASP B O 1
ATOM 1499 N N . LEU B 1 21 ? -4.824 19.281 15.414 1 97.12 21 LEU B N 1
ATOM 1500 C CA . LEU B 1 21 ? -6.012 19.594 14.625 1 97.12 21 LEU B CA 1
ATOM 1501 C C . LEU B 1 21 ? -7.281 19.172 15.367 1 97.12 21 LEU B C 1
ATOM 1503 O O . LEU B 1 21 ? -7.395 18.031 15.812 1 97.12 21 LEU B O 1
ATOM 1507 N N . ALA B 1 22 ? -8.195 20.109 15.477 1 96.38 22 ALA B N 1
ATOM 1508 C CA . ALA B 1 22 ? -9.469 19.828 16.141 1 96.38 22 ALA B CA 1
ATOM 1509 C C . ALA B 1 22 ? -10.5 19.312 15.133 1 96.38 22 ALA B C 1
ATOM 1511 O O . ALA B 1 22 ? -10.5 19.719 13.969 1 96.38 22 ALA B O 1
ATOM 1512 N N . GLY B 1 23 ? -11.336 18.453 15.531 1 95.06 23 GLY B N 1
ATOM 1513 C CA . GLY B 1 23 ? -12.438 17.906 14.766 1 95.06 23 GLY B CA 1
ATOM 1514 C C . GLY B 1 23 ? -13.172 16.797 15.492 1 95.06 23 GLY B C 1
ATOM 1515 O O . GLY B 1 23 ? -12.562 16.031 16.25 1 95.06 23 GLY B O 1
ATOM 1516 N N . ASP B 1 24 ? -14.453 16.609 15.148 1 93.94 24 ASP B N 1
ATOM 1517 C CA . ASP B 1 24 ? -15.266 15.688 15.93 1 93.94 24 ASP B CA 1
ATOM 1518 C C . ASP B 1 24 ? -15.68 14.477 15.102 1 93.94 24 ASP B C 1
ATOM 1520 O O . ASP B 1 24 ? -16.297 13.539 15.617 1 93.94 24 ASP B O 1
ATOM 1524 N N . SER B 1 25 ? -15.375 14.578 13.867 1 97 25 SER B N 1
ATOM 1525 C CA . SER B 1 25 ? -15.758 13.469 13 1 97 25 SER B CA 1
ATOM 1526 C C . SER B 1 25 ? -14.742 13.273 11.875 1 97 25 SER B C 1
ATOM 1528 O O . SER B 1 25 ? -13.992 14.188 11.547 1 97 25 SER B O 1
ATOM 1530 N N . ARG B 1 26 ? -14.734 12.078 11.359 1 97.06 26 ARG B N 1
ATOM 1531 C CA . ARG B 1 26 ? -13.883 11.742 10.219 1 97.06 26 ARG B CA 1
ATOM 1532 C C . ARG B 1 26 ? -14.125 12.703 9.062 1 97.06 26 ARG B C 1
ATOM 1534 O O . ARG B 1 26 ? -13.172 13.203 8.453 1 97.06 26 ARG B O 1
ATOM 1541 N N . GLU B 1 27 ? -15.422 13.016 8.812 1 97.62 27 GLU B N 1
ATOM 1542 C CA . GLU B 1 27 ? -15.789 13.906 7.715 1 97.62 27 GLU B CA 1
ATOM 1543 C C . GLU B 1 27 ? -15.227 15.312 7.934 1 97.62 27 GLU B C 1
ATOM 1545 O O . GLU B 1 27 ? -14.672 15.906 7.008 1 97.62 27 GLU B O 1
ATOM 1550 N N . GLU B 1 28 ? -15.352 15.773 9.102 1 98.19 28 GLU B N 1
ATOM 1551 C CA . GLU B 1 28 ? -14.844 17.109 9.422 1 98.19 28 GLU B CA 1
ATOM 1552 C C . GLU B 1 28 ? -13.32 17.172 9.273 1 98.19 28 GLU B C 1
ATOM 1554 O O . GLU B 1 28 ? -12.781 18.125 8.727 1 98.19 28 GLU B O 1
ATOM 1559 N N . ILE B 1 29 ? -12.633 16.141 9.797 1 98.38 29 ILE B N 1
ATOM 1560 C CA . ILE B 1 29 ? -11.18 16.062 9.727 1 98.38 29 ILE B CA 1
ATOM 1561 C C . ILE B 1 29 ? -10.734 16.031 8.266 1 98.38 29 ILE B C 1
ATOM 1563 O O . ILE B 1 29 ? -9.844 16.797 7.859 1 98.38 29 ILE B O 1
ATOM 1567 N N . LEU B 1 30 ? -11.398 15.234 7.438 1 98.69 30 LEU B N 1
ATOM 1568 C CA . LEU B 1 30 ? -11.055 15.094 6.027 1 98.69 30 LEU B CA 1
ATOM 1569 C C . LEU B 1 30 ? -11.273 16.406 5.273 1 98.69 30 LEU B C 1
ATOM 1571 O O . LEU B 1 30 ? -10.438 16.812 4.473 1 98.69 30 LEU B O 1
ATOM 1575 N N . ARG B 1 31 ? -12.391 17.031 5.598 1 98.62 31 ARG B N 1
ATOM 1576 C CA . ARG B 1 31 ? -12.703 18.312 4.949 1 98.62 31 ARG B CA 1
ATOM 1577 C C . ARG B 1 31 ? -11.664 19.359 5.297 1 98.62 31 ARG B C 1
ATOM 1579 O O . ARG B 1 31 ? -11.148 20.062 4.414 1 98.62 31 ARG B O 1
ATOM 1586 N N . THR B 1 32 ? -11.383 19.516 6.562 1 98.62 32 THR B N 1
ATOM 1587 C CA . THR B 1 32 ? -10.422 20.5 7.027 1 98.62 32 THR B CA 1
ATOM 1588 C C . THR B 1 32 ? -9.055 20.281 6.387 1 98.62 32 THR B C 1
ATOM 1590 O O . THR B 1 32 ? -8.414 21.219 5.914 1 98.62 32 THR B O 1
ATOM 1593 N N . MET B 1 33 ? -8.594 19.031 6.352 1 98.69 33 MET B N 1
ATOM 1594 C CA . MET B 1 33 ? -7.301 18.703 5.77 1 98.69 33 MET B CA 1
ATOM 1595 C C . MET B 1 33 ? -7.289 18.984 4.27 1 98.69 33 MET B C 1
ATOM 1597 O O . MET B 1 33 ? -6.332 19.547 3.748 1 98.69 33 MET B O 1
ATOM 1601 N N . ALA B 1 34 ? -8.359 18.562 3.617 1 98.81 34 ALA B N 1
ATOM 1602 C CA . ALA B 1 34 ? -8.453 18.781 2.176 1 98.81 34 ALA B CA 1
ATOM 1603 C C . ALA B 1 34 ? -8.461 20.266 1.853 1 98.81 34 ALA B C 1
ATOM 1605 O O . ALA B 1 34 ? -7.773 20.719 0.926 1 98.81 34 ALA B O 1
ATOM 1606 N N . GLU B 1 35 ? -9.227 21.047 2.588 1 98.81 35 GLU B N 1
ATOM 1607 C CA . GLU B 1 35 ? -9.281 22.484 2.398 1 98.81 35 GLU B CA 1
ATOM 1608 C C . GLU B 1 35 ? -7.91 23.125 2.625 1 98.81 35 GLU B C 1
ATOM 1610 O O . GLU B 1 35 ? -7.551 24.094 1.953 1 98.81 35 GLU B O 1
ATOM 1615 N N . TYR B 1 36 ? -7.191 22.609 3.598 1 98.62 36 TYR B N 1
ATOM 1616 C CA . TYR B 1 36 ? -5.84 23.094 3.854 1 98.62 36 TYR B CA 1
ATOM 1617 C C . TYR B 1 36 ? -4.957 22.922 2.625 1 98.62 36 TYR B C 1
ATOM 1619 O O . TYR B 1 36 ? -4.223 23.828 2.246 1 98.62 36 TYR B O 1
ATOM 1627 N N . LEU B 1 37 ? -5.016 21.781 1.951 1 98.56 37 LEU B N 1
ATOM 1628 C CA . LEU B 1 37 ? -4.203 21.516 0.768 1 98.56 37 LEU B CA 1
ATOM 1629 C C . LEU B 1 37 ? -4.625 22.406 -0.393 1 98.56 37 LEU B C 1
ATOM 1631 O O . LEU B 1 37 ? -3.789 22.812 -1.206 1 98.56 37 LEU B O 1
ATOM 1635 N N . VAL B 1 38 ? -5.953 22.703 -0.456 1 98.69 38 VAL B N 1
ATOM 1636 C CA . VAL B 1 38 ? -6.445 23.641 -1.47 1 98.69 38 VAL B CA 1
ATOM 1637 C C . VAL B 1 38 ? -5.883 25.031 -1.204 1 98.69 38 VAL B C 1
ATOM 1639 O O . VAL B 1 38 ? -5.383 25.703 -2.119 1 98.69 38 VAL B O 1
ATOM 1642 N N . LYS B 1 39 ? -5.934 25.438 0.031 1 98.38 39 LYS B N 1
ATOM 1643 C CA . LYS B 1 39 ? -5.441 26.75 0.426 1 98.38 39 LYS B CA 1
ATOM 1644 C C . LYS B 1 39 ? -3.943 26.891 0.16 1 98.38 39 LYS B C 1
ATOM 1646 O O . LYS B 1 39 ? -3.463 27.953 -0.214 1 98.38 39 LYS B O 1
ATOM 1651 N N . GLU B 1 40 ? -3.211 25.781 0.317 1 97.38 40 GLU B N 1
ATOM 1652 C CA . GLU B 1 40 ? -1.768 25.766 0.102 1 97.38 40 GLU B CA 1
ATOM 1653 C C . GLU B 1 40 ? -1.433 25.703 -1.386 1 97.38 40 GLU B C 1
ATOM 1655 O O . GLU B 1 40 ? -0.259 25.688 -1.763 1 97.38 40 GLU B O 1
ATOM 1660 N N . GLY B 1 41 ? -2.441 25.578 -2.207 1 97.38 41 GLY B N 1
ATOM 1661 C CA . GLY B 1 41 ? -2.24 25.562 -3.648 1 97.38 41 GLY B CA 1
ATOM 1662 C C . GLY B 1 41 ? -1.825 24.203 -4.18 1 97.38 41 GLY B C 1
ATOM 1663 O O . GLY B 1 41 ? -1.352 24.094 -5.312 1 97.38 41 GLY B O 1
ATOM 1664 N N . ARG B 1 42 ? -2.021 23.156 -3.432 1 97.81 42 ARG B N 1
ATOM 1665 C CA . ARG B 1 42 ? -1.577 21.828 -3.826 1 97.81 42 ARG B CA 1
ATOM 1666 C C . ARG B 1 42 ? -2.688 21.078 -4.551 1 97.81 42 ARG B C 1
ATOM 1668 O O . ARG B 1 42 ? -2.416 20.188 -5.359 1 97.81 42 ARG B O 1
ATOM 1675 N N . CYS B 1 43 ? -3.906 21.469 -4.25 1 98.56 43 CYS B N 1
ATOM 1676 C CA . CYS B 1 43 ? -5.031 20.719 -4.809 1 98.56 43 CYS B CA 1
ATOM 1677 C C . CYS B 1 43 ? -6.086 21.672 -5.371 1 98.56 43 CYS B C 1
ATOM 1679 O O . CYS B 1 43 ? -6.117 22.844 -5.02 1 98.56 43 CYS B O 1
ATOM 1681 N N . ARG B 1 44 ? -6.902 21.125 -6.25 1 98.56 44 ARG B N 1
ATOM 1682 C CA . ARG B 1 44 ? -8.062 21.828 -6.777 1 98.56 44 ARG B CA 1
ATOM 1683 C C . ARG B 1 44 ? -9.195 21.859 -5.754 1 98.56 44 ARG B C 1
ATOM 1685 O O . ARG B 1 44 ? -9.234 21.031 -4.84 1 98.56 44 ARG B O 1
ATOM 1692 N N . ARG B 1 45 ? -10.102 22.766 -5.953 1 98.56 45 ARG B N 1
ATOM 1693 C CA . ARG B 1 45 ? -11.258 22.859 -5.062 1 98.56 45 ARG B CA 1
ATOM 1694 C C . ARG B 1 45 ? -12.055 21.562 -5.066 1 98.56 45 ARG B C 1
ATOM 1696 O O . ARG B 1 45 ? -12.633 21.172 -4.043 1 98.56 45 ARG B O 1
ATOM 1703 N N . THR B 1 46 ? -12.031 20.844 -6.176 1 98.62 46 THR B N 1
ATOM 1704 C CA . THR B 1 46 ? -12.797 19.609 -6.32 1 98.62 46 THR B CA 1
ATOM 1705 C C . THR B 1 46 ? -12.219 18.516 -5.441 1 98.62 46 THR B C 1
ATOM 1707 O O . THR B 1 46 ? -12.852 17.469 -5.246 1 98.62 46 THR B O 1
ATOM 1710 N N . PHE B 1 47 ? -11.031 18.766 -4.91 1 98.69 47 PHE B N 1
ATOM 1711 C CA . PHE B 1 47 ? -10.352 17.781 -4.074 1 98.69 47 PHE B CA 1
ATOM 1712 C C . PHE B 1 47 ? -11.156 17.5 -2.814 1 98.69 47 PHE B C 1
ATOM 1714 O O . PHE B 1 47 ? -11.219 16.359 -2.355 1 98.69 47 PHE B O 1
ATOM 1721 N N . VAL B 1 48 ? -11.828 18.5 -2.291 1 98.69 48 VAL B N 1
ATOM 1722 C CA . VAL B 1 48 ? -12.523 18.375 -1.012 1 98.69 48 VAL B CA 1
ATOM 1723 C C . VAL B 1 48 ? -13.648 17.359 -1.125 1 98.69 48 VAL B C 1
ATOM 1725 O O . VAL B 1 48 ? -13.703 16.391 -0.354 1 98.69 48 VAL B O 1
ATOM 1728 N N . GLU B 1 49 ? -14.445 17.469 -2.096 1 98.5 49 GLU B N 1
ATOM 1729 C CA . GLU B 1 49 ? -15.547 16.531 -2.266 1 98.5 49 GLU B CA 1
ATOM 1730 C C . GLU B 1 49 ? -15.039 15.156 -2.711 1 98.5 49 GLU B C 1
ATOM 1732 O O . GLU B 1 49 ? -15.609 14.125 -2.34 1 98.5 49 GLU B O 1
ATOM 1737 N N . ALA B 1 50 ? -13.969 15.172 -3.455 1 97.62 50 ALA B N 1
ATOM 1738 C CA . ALA B 1 50 ? -13.406 13.922 -3.955 1 97.62 50 ALA B CA 1
ATOM 1739 C C . ALA B 1 50 ? -12.859 13.07 -2.811 1 97.62 50 ALA B C 1
ATOM 1741 O O . ALA B 1 50 ? -13.062 11.852 -2.781 1 97.62 50 ALA B O 1
ATOM 1742 N N . ILE B 1 51 ? -12.172 13.68 -1.893 1 97.62 51 ILE B N 1
ATOM 1743 C CA . ILE B 1 51 ? -11.609 12.977 -0.75 1 97.62 51 ILE B CA 1
ATOM 1744 C C . ILE B 1 51 ? -12.727 12.352 0.081 1 97.62 51 ILE B C 1
ATOM 1746 O O . ILE B 1 51 ? -12.609 11.219 0.541 1 97.62 51 ILE B O 1
ATOM 1750 N N . LEU B 1 52 ? -13.812 13.117 0.313 1 97.81 52 LEU B N 1
ATOM 1751 C CA . LEU B 1 52 ? -14.938 12.641 1.108 1 97.81 52 LEU B CA 1
ATOM 1752 C C . LEU B 1 52 ? -15.625 11.469 0.42 1 97.81 52 LEU B C 1
ATOM 1754 O O . LEU B 1 52 ? -15.938 10.461 1.061 1 97.81 52 LEU B O 1
ATOM 1758 N N . ALA B 1 53 ? -15.805 11.586 -0.88 1 95.25 53 ALA B N 1
ATOM 1759 C CA . ALA B 1 53 ? -16.453 10.531 -1.649 1 95.25 53 ALA B CA 1
ATOM 1760 C C . ALA B 1 53 ? -15.609 9.266 -1.678 1 95.25 53 ALA B C 1
ATOM 1762 O O . ALA B 1 53 ? -16.125 8.164 -1.496 1 95.25 53 ALA B O 1
ATOM 1763 N N . ARG B 1 54 ? -14.336 9.422 -1.917 1 90.94 54 ARG B N 1
ATOM 1764 C CA . ARG B 1 54 ? -13.438 8.273 -1.986 1 90.94 54 ARG B CA 1
ATOM 1765 C C . ARG B 1 54 ? -13.367 7.555 -0.643 1 90.94 54 ARG B C 1
ATOM 1767 O O . ARG B 1 54 ? -13.352 6.324 -0.59 1 90.94 54 ARG B O 1
ATOM 1774 N N . GLU B 1 55 ? -13.312 8.289 0.472 1 92.62 55 GLU B N 1
ATOM 1775 C CA . GLU B 1 55 ? -13.227 7.719 1.814 1 92.62 55 GLU B CA 1
ATOM 1776 C C . GLU B 1 55 ? -14.469 6.906 2.152 1 92.62 55 GLU B C 1
ATOM 1778 O O . GLU B 1 55 ? -14.391 5.906 2.871 1 92.62 55 GLU B O 1
ATOM 1783 N N . ARG B 1 56 ? -15.578 7.32 1.621 1 89.69 56 ARG B N 1
ATOM 1784 C CA . ARG B 1 56 ? -16.828 6.594 1.846 1 89.69 56 ARG B CA 1
ATOM 1785 C C . ARG B 1 56 ? -16.797 5.23 1.164 1 89.69 56 ARG B C 1
ATOM 1787 O O . ARG B 1 56 ? -17.328 4.254 1.694 1 89.69 56 ARG B O 1
ATOM 1794 N N . LEU B 1 57 ? -16.141 5.207 0.08 1 84.19 57 LEU B N 1
ATOM 1795 C CA . LEU B 1 57 ? -16.078 3.982 -0.712 1 84.19 57 LEU B CA 1
ATOM 1796 C C . LEU B 1 57 ? -14.914 3.105 -0.275 1 84.19 57 LEU B C 1
ATOM 1798 O O . LEU B 1 57 ? -15 1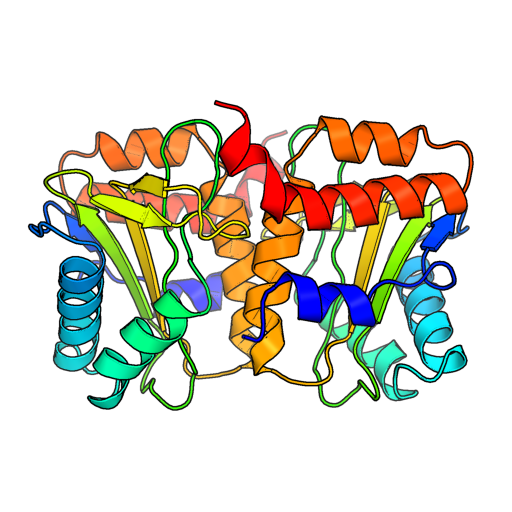.877 -0.328 1 84.19 57 LEU B O 1
ATOM 1802 N N . TYR B 1 58 ? -13.852 3.814 0.121 1 84.75 58 TYR B N 1
ATOM 1803 C CA . TYR B 1 58 ? -12.609 3.117 0.456 1 84.75 58 TYR B CA 1
ATOM 1804 C C . TYR B 1 58 ? -12.016 3.652 1.754 1 84.75 58 TYR B C 1
ATOM 1806 O O . TYR B 1 58 ? -11.125 4.5 1.731 1 84.75 58 TYR B O 1
ATOM 1814 N N . PRO B 1 59 ? -12.5 3.051 2.869 1 89.75 59 PRO B N 1
ATOM 1815 C CA . PRO B 1 59 ? -11.945 3.494 4.152 1 89.75 59 PRO B CA 1
ATOM 1816 C C . PRO B 1 59 ? -10.422 3.373 4.207 1 89.75 59 PRO B C 1
ATOM 1818 O O . PRO B 1 59 ? -9.852 2.439 3.641 1 89.75 59 PRO B O 1
ATOM 1821 N N . SER B 1 60 ? -9.797 4.273 4.953 1 91.12 60 SER B N 1
ATOM 1822 C CA . SER B 1 60 ? -8.344 4.359 4.844 1 91.12 60 SER B CA 1
ATOM 1823 C C . SER B 1 60 ? -7.676 4.172 6.203 1 91.12 60 SER B C 1
ATOM 1825 O O . SER B 1 60 ? -6.477 4.414 6.348 1 91.12 60 SER B O 1
ATOM 1827 N N . GLY B 1 61 ? -8.477 3.793 7.258 1 92.88 61 GLY B N 1
ATOM 1828 C CA . GLY B 1 61 ? -7.863 3.432 8.523 1 92.88 61 GLY B CA 1
ATOM 1829 C C . GLY B 1 61 ? -7.051 2.152 8.453 1 92.88 61 GLY B C 1
ATOM 1830 O O . GLY B 1 61 ? -7.559 1.112 8.031 1 92.88 61 GLY B O 1
ATOM 1831 N N . LEU B 1 62 ? -5.812 2.258 8.844 1 89.38 62 LEU B N 1
ATOM 1832 C CA . LEU B 1 62 ? -4.961 1.075 8.812 1 89.38 62 LEU B CA 1
ATOM 1833 C C . LEU B 1 62 ? -5.102 0.271 10.102 1 89.38 62 LEU B C 1
ATOM 1835 O O . LEU B 1 62 ? -4.902 0.804 11.195 1 89.38 62 LEU B O 1
ATOM 1839 N N . PRO B 1 63 ? -5.477 -0.985 9.938 1 83.94 63 PRO B N 1
ATOM 1840 C CA . PRO B 1 63 ? -5.637 -1.827 11.125 1 83.94 63 PRO B CA 1
ATOM 1841 C C . PRO B 1 63 ? -4.305 -2.334 11.672 1 83.94 63 PRO B C 1
ATOM 1843 O O . PRO B 1 63 ? -4.055 -3.543 11.68 1 83.94 63 PRO B O 1
ATOM 1846 N N . LEU B 1 64 ? -3.5 -1.475 12.227 1 82.56 64 LEU B N 1
ATOM 1847 C CA . LEU B 1 64 ? -2.182 -1.79 12.766 1 82.56 64 LEU B CA 1
ATOM 1848 C C . LEU B 1 64 ? -2.277 -2.227 14.219 1 82.56 64 LEU B C 1
ATOM 1850 O O . LEU B 1 64 ? -3.301 -2.01 14.867 1 82.56 64 LEU B O 1
ATOM 1854 N N . GLU B 1 65 ? -1.125 -2.941 14.539 1 78.44 65 GLU B N 1
ATOM 1855 C CA . GLU B 1 65 ? -0.984 -3.162 15.977 1 78.44 65 GLU B CA 1
ATOM 1856 C C . GLU B 1 65 ? -0.488 -1.904 16.688 1 78.44 65 GLU B C 1
ATOM 1858 O O . GLU B 1 65 ? 0.363 -1.185 16.156 1 78.44 65 GLU B O 1
ATOM 1863 N N . GLY B 1 66 ? -1.137 -1.433 17.703 1 85.62 66 GLY B N 1
ATOM 1864 C CA . GLY B 1 66 ? -0.74 -0.203 18.375 1 85.62 66 GLY B CA 1
ATOM 1865 C C . GLY B 1 66 ? -1.499 1.015 17.891 1 85.62 66 GLY B C 1
ATOM 1866 O O . GLY B 1 66 ? -2.693 0.933 17.594 1 85.62 66 GLY B O 1
ATOM 1867 N N . PRO B 1 67 ? -0.732 2.1 17.797 1 91.44 67 PRO B N 1
ATOM 1868 C CA . PRO B 1 67 ? -1.406 3.307 17.312 1 91.44 67 PRO B CA 1
ATOM 1869 C C . PRO B 1 67 ? -1.904 3.168 15.867 1 91.44 67 PRO B C 1
ATOM 1871 O O . PRO B 1 67 ? -1.232 2.555 15.039 1 91.44 67 PRO B O 1
ATOM 1874 N N . LYS B 1 68 ? -3.055 3.699 15.672 1 92.44 68 LYS B N 1
ATOM 1875 C CA . LYS B 1 68 ? -3.672 3.617 14.352 1 92.44 68 LYS B CA 1
ATOM 1876 C C . LYS B 1 68 ? -3.434 4.895 13.555 1 92.44 68 LYS B C 1
ATOM 1878 O O . LYS B 1 68 ? -3.258 5.969 14.133 1 92.44 68 LYS B O 1
ATOM 1883 N N . ILE B 1 69 ? -3.385 4.719 12.258 1 96 69 ILE B N 1
ATOM 1884 C CA . ILE B 1 69 ? -3.225 5.852 11.352 1 96 69 ILE B CA 1
ATOM 1885 C C . ILE B 1 69 ? -4.105 5.656 10.117 1 96 69 ILE B C 1
ATOM 1887 O O . ILE B 1 69 ? -4.418 4.523 9.75 1 96 69 ILE B O 1
ATOM 1891 N N . ALA B 1 70 ? -4.598 6.781 9.586 1 96.56 70 ALA B N 1
ATOM 1892 C CA . ALA B 1 70 ? -5.34 6.746 8.328 1 96.56 70 ALA B CA 1
ATOM 1893 C C . ALA B 1 70 ? -4.559 7.434 7.211 1 96.56 70 ALA B C 1
ATOM 1895 O O . ALA B 1 70 ? -3.805 8.375 7.461 1 96.56 70 ALA B O 1
ATOM 1896 N N . ILE B 1 71 ? -4.715 6.984 5.961 1 95.62 71 ILE B N 1
ATOM 1897 C CA . ILE B 1 71 ? -3.977 7.535 4.828 1 95.62 71 ILE B CA 1
ATOM 1898 C C . ILE B 1 71 ? -4.953 7.953 3.73 1 95.62 71 ILE B C 1
ATOM 1900 O O . ILE B 1 71 ? -4.883 7.453 2.605 1 95.62 71 ILE B O 1
ATOM 1904 N N . PRO B 1 72 ? -5.746 8.984 3.973 1 96.62 72 PRO B N 1
ATOM 1905 C CA . PRO B 1 72 ? -6.715 9.398 2.953 1 96.62 72 PRO B CA 1
ATOM 1906 C C . PRO B 1 72 ? -6.051 9.945 1.693 1 96.62 72 PRO B C 1
ATOM 1908 O O . PRO B 1 72 ? -5.035 10.641 1.778 1 96.62 72 PRO B O 1
ATOM 1911 N N . HIS B 1 73 ? -6.586 9.578 0.592 1 94.5 73 HIS B N 1
ATOM 1912 C CA . HIS B 1 73 ? -6.168 10.117 -0.698 1 94.5 73 HIS B CA 1
ATOM 1913 C C . HIS B 1 73 ? -7.277 9.969 -1.737 1 94.5 73 HIS B C 1
ATOM 1915 O O . HIS B 1 73 ? -8.281 9.305 -1.489 1 94.5 73 HIS B O 1
ATOM 1921 N N . THR B 1 74 ? -7.16 10.664 -2.865 1 94.44 74 THR B N 1
ATOM 1922 C CA . THR B 1 74 ? -8.117 10.555 -3.959 1 94.44 74 THR B CA 1
ATOM 1923 C C . THR B 1 74 ? -7.418 10.703 -5.309 1 94.44 74 THR B C 1
ATOM 1925 O O . THR B 1 74 ? -6.188 10.695 -5.379 1 94.44 74 THR B O 1
ATOM 1928 N N . ASP B 1 75 ? -8.18 10.867 -6.328 1 92.12 75 ASP B N 1
ATOM 1929 C CA . ASP B 1 75 ? -7.688 10.805 -7.699 1 92.12 75 ASP B CA 1
ATOM 1930 C C . ASP B 1 75 ? -6.75 11.977 -8 1 92.12 75 ASP B C 1
ATOM 1932 O O . ASP B 1 75 ? -6.973 13.094 -7.535 1 92.12 75 ASP B O 1
ATOM 1936 N N . THR B 1 76 ? -5.859 11.656 -8.945 1 93.12 76 THR B N 1
ATOM 1937 C CA . THR B 1 76 ? -4.812 12.609 -9.289 1 93.12 76 THR B CA 1
ATOM 1938 C C . THR B 1 76 ? -5.398 13.805 -10.031 1 93.12 76 THR B C 1
ATOM 1940 O O . THR B 1 76 ? -4.805 14.883 -10.047 1 93.12 76 THR B O 1
ATOM 1943 N N . ILE B 1 77 ? -6.562 13.641 -10.656 1 94.69 77 ILE B N 1
ATOM 1944 C CA . ILE B 1 77 ? -7.164 14.703 -11.461 1 94.69 77 ILE B CA 1
ATOM 1945 C C . ILE B 1 77 ? -7.453 15.914 -10.57 1 94.69 77 ILE B C 1
ATOM 1947 O O . ILE B 1 77 ? -7.559 17.031 -11.062 1 94.69 77 ILE B O 1
ATOM 1951 N N . HIS B 1 78 ? -7.477 15.727 -9.281 1 97.88 78 HIS B N 1
ATOM 1952 C CA . HIS B 1 78 ? -7.844 16.781 -8.352 1 97.88 78 HIS B CA 1
ATOM 1953 C C . HIS B 1 78 ? -6.609 17.438 -7.734 1 97.88 78 HIS B C 1
ATOM 1955 O O . HIS B 1 78 ? -6.719 18.25 -6.812 1 97.88 78 HIS B O 1
ATOM 1961 N N . VAL B 1 79 ? -5.406 17.125 -8.25 1 97.44 79 VAL B N 1
ATOM 1962 C CA . VAL B 1 79 ? -4.172 17.547 -7.59 1 97.44 79 VAL B CA 1
ATOM 1963 C C . VAL B 1 79 ? -3.344 18.406 -8.539 1 97.44 79 VAL B C 1
ATOM 1965 O O . VAL B 1 79 ? -3.182 18.062 -9.711 1 97.44 79 VAL B O 1
ATOM 1968 N N . HIS B 1 80 ? -2.865 19.547 -8.031 1 97.25 80 HIS B N 1
ATOM 1969 C CA . HIS B 1 80 ? -1.946 20.406 -8.773 1 97.25 80 HIS B CA 1
ATOM 1970 C C . HIS B 1 80 ? -0.499 19.969 -8.562 1 97.25 80 HIS B C 1
ATOM 1972 O O . HIS B 1 80 ? 0.257 19.844 -9.531 1 97.25 80 HIS B O 1
ATOM 1978 N N . ARG B 1 81 ? -0.147 19.781 -7.328 1 95.44 81 ARG B N 1
ATOM 1979 C CA . ARG B 1 81 ? 1.196 19.391 -6.914 1 95.44 81 ARG B CA 1
ATOM 1980 C C . ARG B 1 81 ? 1.143 18.375 -5.785 1 95.44 81 ARG B C 1
ATOM 1982 O O . ARG B 1 81 ? 0.364 18.516 -4.844 1 95.44 81 ARG B O 1
ATOM 1989 N N . SER B 1 82 ? 1.985 17.359 -5.938 1 95.94 82 SER B N 1
ATOM 1990 C CA . SER B 1 82 ? 1.996 16.312 -4.934 1 95.94 82 SER B CA 1
ATOM 1991 C C . SER B 1 82 ? 2.305 16.859 -3.549 1 95.94 82 SER B C 1
ATOM 1993 O O . SER B 1 82 ? 3.133 17.766 -3.406 1 95.94 82 SER B O 1
ATOM 1995 N N . ALA B 1 83 ? 1.644 16.281 -2.561 1 96.88 83 ALA B N 1
ATOM 1996 C CA . ALA B 1 83 ? 1.81 16.734 -1.18 1 96.88 83 ALA B CA 1
ATOM 1997 C C . ALA B 1 83 ? 1.453 15.617 -0.197 1 96.88 83 ALA B C 1
ATOM 1999 O O . ALA B 1 83 ? 0.64 14.742 -0.506 1 96.88 83 ALA B O 1
ATOM 2000 N N . LEU B 1 84 ? 2.113 15.633 0.907 1 96.75 84 LEU B N 1
ATOM 2001 C CA . LEU B 1 84 ? 1.791 14.82 2.072 1 96.75 84 LEU B CA 1
ATOM 2002 C C . LEU B 1 84 ? 1.461 15.695 3.275 1 96.75 84 LEU B C 1
ATOM 2004 O O . LEU B 1 84 ? 2.318 16.438 3.764 1 96.75 84 LEU B O 1
ATOM 2008 N N . LEU B 1 85 ? 0.229 15.719 3.66 1 98.25 85 LEU B N 1
ATOM 2009 C CA . LEU B 1 85 ? -0.217 16.453 4.84 1 98.25 85 LEU B CA 1
ATOM 2010 C C . LEU B 1 85 ? -0.368 15.523 6.035 1 98.25 85 LEU B C 1
ATOM 2012 O O . LEU B 1 85 ? -1.266 14.68 6.059 1 98.25 85 LEU B O 1
ATOM 2016 N N . PHE B 1 86 ? 0.514 15.672 6.977 1 98.19 86 PHE B N 1
ATOM 2017 C CA . PHE B 1 86 ? 0.499 14.844 8.18 1 98.19 86 PHE B CA 1
ATOM 2018 C C . PHE B 1 86 ? -0.073 15.617 9.359 1 98.19 86 PHE B C 1
ATOM 2020 O O . PHE B 1 86 ? 0.402 16.703 9.68 1 98.19 86 PHE B O 1
ATOM 2027 N N . VAL B 1 87 ? -1.026 14.992 10.047 1 98.62 87 VAL B N 1
ATOM 2028 C CA . VAL B 1 87 ? -1.719 15.719 11.109 1 98.62 87 VAL B CA 1
ATOM 2029 C C . VAL B 1 87 ? -1.851 14.828 12.344 1 98.62 87 VAL B C 1
ATOM 2031 O O . VAL B 1 87 ? -2.156 13.641 12.234 1 98.62 87 VAL B O 1
ATOM 2034 N N . ARG B 1 88 ? -1.592 15.375 13.469 1 98.5 88 ARG B N 1
ATOM 2035 C CA . ARG B 1 88 ? -1.997 14.789 14.742 1 98.5 88 ARG B CA 1
ATOM 2036 C C . ARG B 1 88 ? -3.248 15.469 15.281 1 98.5 88 ARG B C 1
ATOM 2038 O O . ARG B 1 88 ? -3.273 16.688 15.453 1 98.5 88 ARG B O 1
ATOM 2045 N N . LEU B 1 89 ? -4.246 14.688 15.555 1 98.19 89 LEU B N 1
ATOM 2046 C CA . LEU B 1 89 ? -5.527 15.203 16.031 1 98.19 89 LEU B CA 1
ATOM 2047 C C . LEU B 1 89 ? -5.469 15.523 17.516 1 98.19 89 LEU B C 1
ATOM 2049 O O . LEU B 1 89 ? -4.824 14.805 18.281 1 98.19 89 LEU B O 1
ATOM 2053 N N . ARG B 1 90 ? -6.184 16.531 17.875 1 96.94 90 ARG B N 1
ATOM 2054 C CA . ARG B 1 90 ? -6.316 16.891 19.281 1 96.94 90 ARG B CA 1
ATOM 2055 C C . ARG B 1 90 ? -6.973 15.758 20.078 1 96.94 90 ARG B C 1
ATOM 2057 O O . ARG B 1 90 ? -6.566 15.469 21.203 1 96.94 90 ARG B O 1
ATOM 2064 N N . THR B 1 91 ? -8.016 15.195 19.516 1 96.44 91 THR B N 1
ATOM 2065 C CA . THR B 1 91 ? -8.734 14.047 20.062 1 96.44 91 THR B CA 1
ATOM 2066 C C . THR B 1 91 ? -8.922 12.969 18.984 1 96.44 91 THR B C 1
ATOM 2068 O O . THR B 1 91 ? -9.188 13.281 17.828 1 96.44 91 THR B O 1
ATOM 2071 N N . PRO B 1 92 ? -8.789 11.711 19.422 1 97.19 92 PRO B N 1
ATOM 2072 C CA . PRO B 1 92 ? -9 10.656 18.422 1 97.19 92 PRO B CA 1
ATOM 2073 C C . PRO B 1 92 ? -10.398 10.688 17.812 1 97.19 92 PRO B C 1
ATOM 2075 O O . PRO B 1 92 ? -11.367 11.039 18.484 1 97.19 92 PRO B O 1
ATOM 2078 N N . VAL B 1 93 ? -10.43 10.344 16.578 1 97.69 93 VAL B N 1
ATOM 2079 C CA . VAL B 1 93 ? -11.688 10.266 15.836 1 97.69 93 VAL B CA 1
ATOM 2080 C C . VAL B 1 93 ? -11.828 8.875 15.211 1 97.69 93 VAL B C 1
ATOM 2082 O O . VAL B 1 93 ? -10.844 8.281 14.773 1 97.69 93 VAL B O 1
ATOM 2085 N N . GLU B 1 94 ? -13.078 8.398 15.133 1 96.88 94 GLU B N 1
ATOM 2086 C CA . GLU B 1 94 ? -13.32 7.062 14.586 1 96.88 94 GLU B CA 1
ATOM 2087 C C . GLU B 1 94 ? -13.164 7.047 13.07 1 96.88 94 GLU B C 1
ATOM 2089 O O . GLU B 1 94 ? -13.758 7.871 12.375 1 96.88 94 GLU B O 1
ATOM 2094 N N . PHE B 1 95 ? -12.352 6.18 12.594 1 96.31 95 PHE B N 1
ATOM 2095 C CA . PHE B 1 95 ? -12.219 5.863 11.18 1 96.31 95 PHE B CA 1
ATOM 2096 C C . PHE B 1 95 ? -12.602 4.414 10.906 1 96.31 95 PHE B C 1
ATOM 2098 O O . PHE B 1 95 ? -12.438 3.551 11.773 1 96.31 95 PHE B O 1
ATOM 2105 N N . ALA B 1 96 ? -13.109 4.277 9.734 1 91.12 96 ALA B N 1
ATOM 2106 C CA . ALA B 1 96 ? -13.367 2.902 9.32 1 91.12 96 ALA B CA 1
ATOM 2107 C C . ALA B 1 96 ? -12.086 2.209 8.867 1 91.12 96 ALA B C 1
ATOM 2109 O O . ALA B 1 96 ? -11.219 2.838 8.258 1 91.12 96 ALA B O 1
ATOM 2110 N N . SER B 1 97 ? -11.984 0.912 9.266 1 86.75 97 SER B N 1
ATOM 2111 C CA . SER B 1 97 ? -10.82 0.107 8.898 1 86.75 97 SER B CA 1
ATOM 2112 C C . SER B 1 97 ? -10.773 -0.148 7.398 1 86.75 97 SER B C 1
ATOM 2114 O O . SER B 1 97 ? -11.797 -0.421 6.777 1 86.75 97 SER B O 1
ATOM 2116 N N . MET B 1 98 ? -9.508 -0.046 7.02 1 80.88 98 MET B N 1
ATOM 2117 C CA . MET B 1 98 ? -9.289 -0.455 5.633 1 80.88 98 MET B CA 1
ATOM 2118 C C . MET B 1 98 ? -9.602 -1.935 5.445 1 80.88 98 MET B C 1
ATOM 2120 O O . MET B 1 98 ? -9.211 -2.766 6.27 1 80.88 98 MET B O 1
ATOM 2124 N N . GLY B 1 99 ? -10.516 -2.309 4.52 1 66.69 99 GLY B N 1
ATOM 2125 C CA . GLY B 1 99 ? -10.844 -3.699 4.266 1 66.69 99 GLY B CA 1
ATOM 2126 C C . GLY B 1 99 ? -12.188 -4.113 4.844 1 66.69 99 GLY B C 1
ATOM 2127 O O . GLY B 1 99 ? -12.789 -5.094 4.398 1 66.69 99 GLY B O 1
ATOM 2128 N N . ASP B 1 100 ? -12.453 -3.387 6.074 1 70.75 100 ASP B N 1
ATOM 2129 C CA . ASP B 1 100 ? -13.75 -3.705 6.68 1 70.75 100 ASP B CA 1
ATOM 2130 C C . ASP B 1 100 ? -14.453 -2.439 7.164 1 70.75 100 ASP B C 1
ATOM 2132 O O . ASP B 1 100 ? -14.281 -2.023 8.312 1 70.75 100 ASP B O 1
ATOM 2136 N N . PRO B 1 101 ? -15.297 -1.933 6.309 1 74.44 101 PRO B N 1
ATOM 2137 C CA . PRO B 1 101 ? -15.93 -0.657 6.648 1 74.44 101 PRO B CA 1
ATOM 2138 C C . PRO B 1 101 ? -16.828 -0.756 7.879 1 74.44 101 PRO B C 1
ATOM 2140 O O . PRO B 1 101 ? -17.234 0.267 8.438 1 74.44 101 PRO B O 1
ATOM 2143 N N . LYS B 1 102 ? -17.094 -1.948 8.336 1 79.88 102 LYS B N 1
ATOM 2144 C CA . LYS B 1 102 ? -17.969 -2.123 9.492 1 79.88 102 LYS B CA 1
ATOM 2145 C C . LYS B 1 102 ? -17.203 -1.987 10.797 1 79.88 102 LYS B C 1
ATOM 2147 O O . LYS B 1 102 ? -17.797 -1.828 11.859 1 79.88 102 LYS B O 1
ATOM 2152 N N . VAL B 1 103 ? -15.938 -2.07 10.773 1 83.62 103 VAL B N 1
ATOM 2153 C CA . VAL B 1 103 ? -15.07 -1.931 11.938 1 83.62 103 VAL B CA 1
ATOM 2154 C C . VAL B 1 103 ? -14.492 -0.52 11.984 1 83.62 103 VAL B C 1
ATOM 2156 O O . VAL B 1 103 ? -13.945 -0.032 10.992 1 83.62 103 VAL B O 1
ATOM 2159 N N . THR B 1 104 ? -14.75 0.068 13.141 1 92.81 104 THR B N 1
ATOM 2160 C CA . THR B 1 104 ? -14.156 1.389 13.32 1 92.81 104 THR B CA 1
ATOM 2161 C C . THR B 1 104 ? -13.195 1.396 14.508 1 92.81 104 THR B C 1
ATOM 2163 O O . THR B 1 104 ? -13.281 0.535 15.383 1 92.81 104 THR B O 1
ATOM 2166 N N . PHE B 1 105 ? -12.188 2.207 14.477 1 93.75 105 PHE B N 1
ATOM 2167 C CA . PHE B 1 105 ? -11.281 2.418 15.594 1 93.75 105 PHE B CA 1
ATOM 2168 C C . PHE B 1 105 ? -10.828 3.873 15.656 1 93.75 105 PHE B C 1
ATOM 2170 O O . PHE B 1 105 ? -10.875 4.586 14.656 1 93.75 105 PHE B O 1
ATOM 2177 N N . PRO B 1 106 ? -10.445 4.285 16.859 1 96.38 106 PRO B N 1
ATOM 2178 C CA . PRO B 1 106 ? -10 5.676 17.016 1 96.38 106 PRO B CA 1
ATOM 2179 C C . PRO B 1 106 ? -8.648 5.938 16.359 1 96.38 106 PRO B C 1
ATOM 2181 O O . PRO B 1 106 ? -7.707 5.16 16.547 1 96.38 106 PRO B O 1
ATOM 2184 N N . VAL B 1 107 ? -8.539 6.945 15.602 1 97.06 107 VAL B N 1
ATOM 2185 C CA . VAL B 1 107 ? -7.324 7.379 14.922 1 97.06 107 VAL B CA 1
ATOM 2186 C C . VAL B 1 107 ? -6.922 8.766 15.414 1 97.06 107 VAL B C 1
ATOM 2188 O O . VAL B 1 107 ? -7.77 9.656 15.555 1 97.06 107 VAL B O 1
ATOM 2191 N N . GLN B 1 108 ? -5.617 8.875 15.742 1 97 108 GLN B N 1
ATOM 2192 C CA . GLN B 1 108 ? -5.137 10.18 16.188 1 97 108 GLN B CA 1
ATOM 2193 C C . GLN B 1 108 ? -4.074 10.727 15.227 1 97 108 GLN B C 1
ATOM 2195 O O . GLN B 1 108 ? -3.637 11.867 15.367 1 97 108 GLN B O 1
ATOM 2200 N N . LEU B 1 109 ? -3.619 9.914 14.32 1 98.31 109 LEU B N 1
ATOM 2201 C CA . LEU B 1 109 ? -2.691 10.312 13.266 1 98.31 109 LEU B CA 1
ATOM 2202 C C . LEU B 1 109 ? -3.32 10.133 11.891 1 98.31 109 LEU B C 1
ATOM 2204 O O . LEU B 1 109 ? -3.91 9.086 11.609 1 98.31 109 LEU B O 1
ATOM 2208 N N . VAL B 1 110 ? -3.244 11.172 11.039 1 98.5 110 VAL B N 1
ATOM 2209 C CA . VAL B 1 110 ? -3.781 11.109 9.688 1 98.5 110 VAL B CA 1
ATOM 2210 C C . VAL B 1 110 ? -2.738 11.625 8.695 1 98.5 110 VAL B C 1
ATOM 2212 O O . VAL B 1 110 ? -2.201 12.719 8.859 1 98.5 110 VAL B O 1
ATOM 2215 N N . SER B 1 111 ? -2.445 10.812 7.742 1 97.69 111 SER B N 1
ATOM 2216 C CA . SER B 1 111 ? -1.485 11.117 6.688 1 97.69 111 SER B CA 1
ATOM 2217 C C . SER B 1 111 ? -2.166 11.195 5.328 1 97.69 111 SER B C 1
ATOM 2219 O O . SER B 1 111 ? -2.139 10.227 4.559 1 97.69 111 SER B O 1
ATOM 2221 N N . MET B 1 112 ? -2.693 12.375 5.051 1 98.19 112 MET B N 1
ATOM 2222 C CA . MET B 1 112 ? -3.354 12.594 3.766 1 98.19 112 MET B CA 1
ATOM 2223 C C . MET B 1 112 ? -2.334 12.906 2.678 1 98.19 112 MET B C 1
ATOM 2225 O O . MET B 1 112 ? -1.404 13.688 2.9 1 98.19 112 MET B O 1
ATOM 2229 N N . PHE B 1 113 ? -2.564 12.227 1.521 1 95.06 113 PHE B N 1
ATOM 2230 C CA . PHE B 1 113 ? -1.614 12.555 0.465 1 95.06 113 PHE B CA 1
ATOM 2231 C C . PHE B 1 113 ? -2.336 12.805 -0.855 1 95.06 113 PHE B C 1
ATOM 2233 O O . PHE B 1 113 ? -3.447 12.305 -1.062 1 95.06 113 PHE B O 1
ATOM 2240 N N . ALA B 1 114 ? -1.774 13.695 -1.608 1 96.12 114 ALA B N 1
ATOM 2241 C CA . ALA B 1 114 ? -2.197 14.094 -2.947 1 96.12 114 ALA B CA 1
ATOM 2242 C C . ALA B 1 114 ? -1.075 13.891 -3.961 1 96.12 114 ALA B C 1
ATOM 2244 O O . ALA B 1 114 ? 0.051 14.344 -3.75 1 96.12 114 ALA B O 1
ATOM 2245 N N . LEU B 1 115 ? -1.423 13.164 -4.977 1 92.69 115 LEU B N 1
ATOM 2246 C CA . LEU B 1 115 ? -0.393 12.867 -5.965 1 92.69 115 LEU B CA 1
ATOM 2247 C C . LEU B 1 115 ? -0.798 13.375 -7.344 1 92.69 115 LEU B C 1
ATOM 2249 O O . LEU B 1 115 ? -1.949 13.219 -7.758 1 92.69 115 LEU B O 1
ATOM 2253 N N . GLN B 1 116 ? 0.152 13.961 -8.008 1 90.5 116 GLN B N 1
ATOM 2254 C CA . GLN B 1 116 ? -0.124 14.641 -9.273 1 90.5 116 GLN B CA 1
ATOM 2255 C C . GLN B 1 116 ? -0.158 13.641 -10.43 1 90.5 116 GLN B C 1
ATOM 2257 O O . GLN B 1 116 ? -0.712 13.938 -11.484 1 90.5 116 GLN B O 1
ATOM 2262 N N . ASN B 1 117 ? 0.504 12.461 -10.234 1 85.25 117 ASN B N 1
ATOM 2263 C CA . ASN B 1 117 ? 0.545 11.477 -11.305 1 85.25 117 ASN B CA 1
ATOM 2264 C C . ASN B 1 117 ? 0.326 10.062 -10.781 1 85.25 117 ASN B C 1
ATOM 2266 O O . ASN B 1 117 ? 0.725 9.742 -9.664 1 85.25 117 ASN B O 1
ATOM 2270 N N . ASP B 1 118 ? -0.279 9.289 -11.617 1 78.38 118 ASP B N 1
ATOM 2271 C CA . ASP B 1 118 ? -0.673 7.93 -11.258 1 78.38 118 ASP B CA 1
ATOM 2272 C C . ASP B 1 118 ? 0.551 7.039 -11.039 1 78.38 118 ASP B C 1
ATOM 2274 O O . ASP B 1 118 ? 0.502 6.09 -10.258 1 78.38 118 ASP B O 1
ATOM 2278 N N . ASP B 1 119 ? 1.625 7.367 -11.672 1 74.5 119 ASP B N 1
ATOM 2279 C CA . ASP B 1 119 ? 2.838 6.559 -11.602 1 74.5 119 ASP B CA 1
ATOM 2280 C C . ASP B 1 119 ? 3.426 6.57 -10.188 1 74.5 119 ASP B C 1
ATOM 2282 O O . ASP B 1 119 ? 4.16 5.656 -9.812 1 74.5 119 ASP B O 1
ATOM 2286 N N . LEU B 1 120 ? 2.971 7.535 -9.406 1 77.25 120 LEU B N 1
ATOM 2287 C CA . LEU B 1 120 ? 3.535 7.719 -8.07 1 77.25 120 LEU B CA 1
ATOM 2288 C C . LEU B 1 120 ? 2.697 6.996 -7.023 1 77.25 120 LEU B C 1
ATOM 2290 O O . LEU B 1 120 ? 3.17 6.742 -5.914 1 77.25 120 LEU B O 1
ATOM 2294 N N . VAL B 1 121 ? 1.519 6.707 -7.402 1 80.38 121 VAL B N 1
ATOM 2295 C CA . VAL B 1 121 ? 0.544 6.285 -6.402 1 80.38 121 VAL B CA 1
ATOM 2296 C C . VAL B 1 121 ? 1.003 4.984 -5.75 1 80.38 121 VAL B C 1
ATOM 2298 O O . VAL B 1 121 ? 1.075 4.891 -4.52 1 80.38 121 VAL B O 1
ATOM 2301 N N . GLY B 1 122 ? 1.325 4.094 -6.547 1 78 122 GLY B N 1
ATOM 2302 C CA . GLY B 1 122 ? 1.723 2.795 -6.023 1 78 122 GLY B CA 1
ATOM 2303 C C . GLY B 1 122 ? 2.949 2.859 -5.133 1 78 122 GLY B C 1
ATOM 2304 O O . GLY B 1 122 ? 2.986 2.236 -4.07 1 78 122 GLY B O 1
ATOM 2305 N N . ASN B 1 123 ? 3.826 3.611 -5.535 1 78.62 123 ASN B N 1
ATOM 2306 C CA . ASN B 1 123 ? 5.09 3.711 -4.812 1 78.62 123 ASN B CA 1
ATOM 2307 C C . ASN B 1 123 ? 4.918 4.434 -3.48 1 78.62 123 ASN B C 1
ATOM 2309 O O . ASN B 1 123 ? 5.484 4.02 -2.467 1 78.62 123 ASN B O 1
ATOM 2313 N N . VAL B 1 124 ? 4.156 5.441 -3.537 1 83.94 124 VAL B N 1
ATOM 2314 C CA . VAL B 1 124 ? 3.963 6.23 -2.326 1 83.94 124 VAL B CA 1
ATOM 2315 C C . VAL B 1 124 ? 3.131 5.441 -1.32 1 83.94 124 VAL B C 1
ATOM 2317 O O . VAL B 1 124 ? 3.471 5.379 -0.136 1 83.94 124 VAL B O 1
ATOM 2320 N N . LEU B 1 125 ? 2.111 4.84 -1.827 1 85.06 125 LEU B N 1
ATOM 2321 C CA . LEU B 1 125 ? 1.268 4.035 -0.951 1 85.06 125 LEU B CA 1
ATOM 2322 C C . LEU B 1 125 ? 2.072 2.912 -0.304 1 85.06 125 LEU B C 1
ATOM 2324 O O . LEU B 1 125 ? 1.992 2.705 0.91 1 85.06 125 LEU B O 1
ATOM 2328 N N . GLN B 1 126 ? 2.746 2.232 -1.046 1 82.5 126 GLN B N 1
ATOM 2329 C CA . GLN B 1 126 ? 3.555 1.126 -0.542 1 82.5 126 GLN B CA 1
ATOM 2330 C C . GLN B 1 126 ? 4.547 1.605 0.515 1 82.5 126 GLN B C 1
ATOM 2332 O O . GLN B 1 126 ? 4.719 0.96 1.551 1 82.5 126 GLN B O 1
ATOM 2337 N N . THR B 1 127 ? 5.16 2.709 0.248 1 81.44 127 THR B N 1
ATOM 2338 C CA . THR B 1 127 ? 6.152 3.266 1.16 1 81.44 127 THR B CA 1
ATOM 2339 C C . THR B 1 127 ? 5.5 3.699 2.469 1 81.44 127 THR B C 1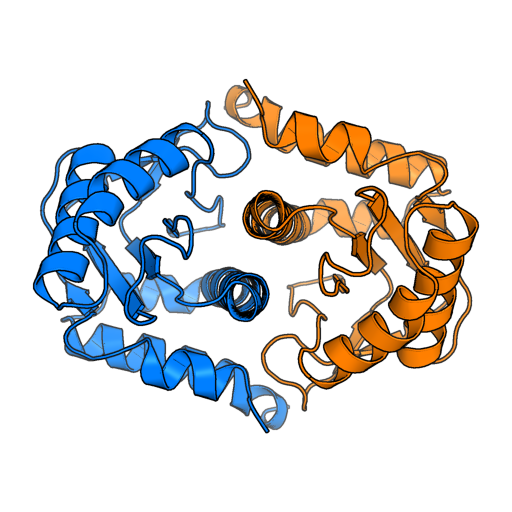
ATOM 2341 O O . THR B 1 127 ? 5.996 3.379 3.553 1 81.44 127 THR B O 1
ATOM 2344 N N . LEU B 1 128 ? 4.395 4.371 2.334 1 87.62 128 LEU B N 1
ATOM 2345 C CA . LEU B 1 128 ? 3.734 4.902 3.52 1 87.62 128 LEU B CA 1
ATOM 2346 C C . LEU B 1 128 ? 3.205 3.773 4.398 1 87.62 128 LEU B C 1
ATOM 2348 O O . LEU B 1 128 ? 3.393 3.791 5.617 1 87.62 128 LEU B O 1
ATOM 2352 N N . ILE B 1 129 ? 2.602 2.848 3.807 1 84.94 129 ILE B N 1
ATOM 2353 C CA . ILE B 1 129 ? 2.008 1.752 4.566 1 84.94 129 ILE B CA 1
ATOM 2354 C C . ILE B 1 129 ? 3.105 0.954 5.266 1 84.94 129 ILE B C 1
ATOM 2356 O O . ILE B 1 129 ? 2.947 0.55 6.418 1 84.94 129 ILE B O 1
ATOM 2360 N N . THR B 1 130 ? 4.211 0.785 4.598 1 80.56 130 THR B N 1
ATOM 2361 C CA . THR B 1 130 ? 5.344 0.079 5.191 1 80.56 130 THR B CA 1
ATOM 2362 C C . THR B 1 130 ? 5.949 0.891 6.332 1 80.56 130 THR B C 1
ATOM 2364 O O . THR B 1 130 ? 6.285 0.339 7.383 1 80.56 130 THR B O 1
ATOM 2367 N N . LEU B 1 131 ? 6.062 2.146 6.125 1 83.25 131 LEU B N 1
ATOM 2368 C CA . LEU B 1 131 ? 6.609 3.049 7.133 1 83.25 131 LEU B CA 1
ATOM 2369 C C . LEU B 1 131 ? 5.742 3.051 8.391 1 83.25 131 LEU B C 1
ATOM 2371 O O . LEU B 1 131 ? 6.262 3.061 9.508 1 83.25 131 LEU B O 1
ATOM 2375 N N . TYR B 1 132 ? 4.477 3.021 8.18 1 88.81 132 TYR B N 1
ATOM 2376 C CA . TYR B 1 132 ? 3.555 3.195 9.297 1 88.81 132 TYR B CA 1
ATOM 2377 C C . TYR B 1 132 ? 3.361 1.887 10.055 1 88.81 132 TYR B C 1
ATOM 2379 O O . TYR B 1 132 ? 2.66 1.847 11.062 1 88.81 132 TYR B O 1
ATOM 2387 N N . GLN B 1 133 ? 4.035 0.96 9.664 1 79.94 133 GLN B N 1
ATOM 2388 C CA . GLN B 1 133 ? 4.047 -0.296 10.406 1 79.94 133 GLN B CA 1
ATOM 2389 C C . GLN B 1 133 ? 5.051 -0.245 11.555 1 79.94 133 GLN B C 1
ATOM 2391 O O . GLN B 1 133 ? 5.039 -1.109 12.43 1 79.94 133 GLN B O 1
ATOM 2396 N N . ARG B 1 134 ? 5.836 0.755 11.523 1 83.12 134 ARG B N 1
ATOM 2397 C CA . ARG B 1 134 ? 6.809 0.938 12.602 1 83.12 134 ARG B CA 1
ATOM 2398 C C . ARG B 1 134 ? 6.141 1.508 13.844 1 83.12 134 ARG B C 1
ATOM 2400 O O . ARG B 1 134 ? 6.023 2.727 13.992 1 83.12 134 ARG B O 1
ATOM 2407 N N . ARG B 1 135 ? 5.871 0.619 14.711 1 87.94 135 ARG B N 1
ATOM 2408 C CA . ARG B 1 135 ? 5.109 0.971 15.914 1 87.94 135 ARG B CA 1
ATOM 2409 C C . ARG B 1 135 ? 5.797 2.092 16.688 1 87.94 135 ARG B C 1
ATOM 2411 O O . ARG B 1 135 ? 5.152 3.059 17.094 1 87.94 135 ARG B O 1
ATOM 2418 N N . GLN B 1 136 ? 7.09 1.989 16.875 1 90.94 136 GLN B N 1
ATOM 2419 C CA . GLN B 1 136 ? 7.828 2.971 17.672 1 90.94 136 GLN B CA 1
ATOM 2420 C C . GLN B 1 136 ? 7.766 4.352 17.031 1 90.94 136 GLN B C 1
ATOM 2422 O O . GLN B 1 136 ? 7.684 5.363 17.734 1 90.94 136 GLN B O 1
ATOM 2427 N N . MET B 1 137 ? 7.801 4.359 15.719 1 91.5 137 MET B N 1
ATOM 2428 C CA . MET B 1 137 ? 7.719 5.641 15.023 1 91.5 137 MET B CA 1
ATOM 2429 C C . MET B 1 137 ? 6.383 6.32 15.297 1 91.5 137 MET B C 1
ATOM 2431 O O . MET B 1 137 ? 6.336 7.52 15.586 1 91.5 137 MET B O 1
ATOM 2435 N N . LEU B 1 138 ? 5.336 5.598 15.234 1 95.12 138 LEU B N 1
ATOM 2436 C CA . LEU B 1 138 ? 4.008 6.156 15.469 1 95.12 138 LEU B CA 1
ATOM 2437 C C . LEU B 1 138 ? 3.861 6.621 16.922 1 95.12 138 LEU B C 1
ATOM 2439 O O . LEU B 1 138 ? 3.258 7.664 17.188 1 95.12 138 LEU B O 1
ATOM 2443 N N . GLU B 1 139 ? 4.434 5.832 17.828 1 96.56 139 GLU B N 1
ATOM 2444 C CA . GLU B 1 139 ? 4.418 6.23 19.219 1 96.56 139 GLU B CA 1
ATOM 2445 C C . GLU B 1 139 ? 5.188 7.531 19.438 1 96.56 139 GLU B C 1
ATOM 2447 O O . GLU B 1 139 ? 4.746 8.406 20.188 1 96.56 139 GLU B O 1
ATOM 2452 N N . ASP B 1 140 ? 6.301 7.648 18.75 1 96.81 140 ASP B N 1
ATOM 2453 C CA . ASP B 1 140 ? 7.102 8.867 18.844 1 96.81 140 ASP B CA 1
ATOM 2454 C C . ASP B 1 140 ? 6.34 1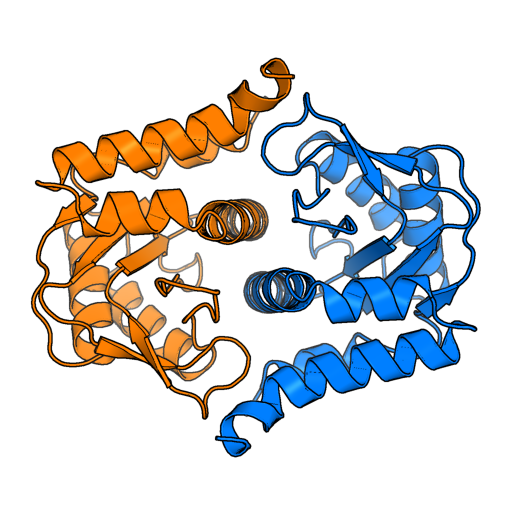0.062 18.281 1 96.81 140 ASP B C 1
ATOM 2456 O O . ASP B 1 140 ? 6.426 11.172 18.812 1 96.81 140 ASP B O 1
ATOM 2460 N N . LEU B 1 141 ? 5.629 9.852 17.234 1 97.44 141 LEU B N 1
ATOM 2461 C CA . LEU B 1 141 ? 4.836 10.922 16.625 1 97.44 141 LEU B CA 1
ATOM 2462 C C . LEU B 1 141 ? 3.738 11.383 17.578 1 97.44 141 LEU B C 1
ATOM 2464 O O . LEU B 1 141 ? 3.492 12.586 17.719 1 97.44 141 LEU B O 1
ATOM 2468 N N . LEU B 1 142 ? 3.104 10.484 18.281 1 97.25 142 LEU B N 1
ATOM 2469 C CA . LEU B 1 142 ? 2.023 10.797 19.203 1 97.25 142 LEU B CA 1
ATOM 2470 C C . LEU B 1 142 ? 2.551 11.562 20.406 1 97.25 142 LEU B C 1
ATOM 2472 O O . LEU B 1 142 ? 1.849 12.406 20.969 1 97.25 142 LEU B O 1
ATOM 2476 N N . ARG B 1 143 ? 3.779 11.312 20.734 1 96.69 143 ARG B N 1
ATOM 2477 C CA . ARG B 1 143 ? 4.355 11.898 21.953 1 96.69 143 ARG B CA 1
ATOM 2478 C C . ARG B 1 143 ? 5.137 13.164 21.625 1 96.69 143 ARG B C 1
ATOM 2480 O O . ARG B 1 143 ? 5.582 13.875 22.531 1 96.69 143 ARG B O 1
ATOM 2487 N N . SER B 1 144 ? 5.324 13.438 20.391 1 97.81 144 SER B N 1
ATOM 2488 C CA . SER B 1 144 ? 6.105 14.594 19.969 1 97.81 144 SER B CA 1
ATOM 2489 C C . SER B 1 144 ? 5.574 15.875 20.609 1 97.81 144 SER B C 1
ATOM 2491 O O . SER B 1 144 ? 4.367 16.031 20.797 1 97.81 144 SER B O 1
ATOM 2493 N N . LYS B 1 145 ? 6.48 16.797 20.797 1 96.94 145 LYS B N 1
ATOM 2494 C CA . LYS B 1 145 ? 6.121 18.031 21.484 1 96.94 145 LYS B CA 1
ATOM 2495 C C . LYS B 1 145 ? 5.383 18.984 20.547 1 96.94 145 LYS B C 1
ATOM 2497 O O . LYS B 1 145 ? 4.543 19.781 20.984 1 96.94 145 LYS B O 1
ATOM 2502 N N . ASP B 1 146 ? 5.828 18.969 19.281 1 97.19 146 ASP B N 1
ATOM 2503 C CA . ASP B 1 146 ? 5.23 19.906 18.328 1 97.19 146 ASP B CA 1
ATOM 2504 C C . ASP B 1 146 ? 5.398 19.406 16.891 1 97.19 146 ASP B C 1
ATOM 2506 O O . ASP B 1 146 ? 5.938 18.312 16.672 1 97.19 146 ASP B O 1
ATOM 2510 N N . ALA B 1 147 ? 4.871 20.188 15.945 1 97.88 147 ALA B N 1
ATOM 2511 C CA . ALA B 1 147 ? 4.895 19.828 14.523 1 97.88 147 ALA B CA 1
ATOM 2512 C C . ALA B 1 147 ? 6.328 19.734 14.008 1 97.88 147 ALA B C 1
ATOM 2514 O O . ALA B 1 147 ? 6.621 18.906 13.141 1 97.88 147 ALA B O 1
ATOM 2515 N N . ARG B 1 148 ? 7.18 20.547 14.578 1 97.5 148 ARG B N 1
ATOM 2516 C CA . ARG B 1 148 ? 8.57 20.531 14.141 1 97.5 148 ARG B CA 1
ATOM 2517 C C . ARG B 1 148 ? 9.227 19.188 14.461 1 97.5 148 ARG B C 1
ATOM 2519 O O . ARG B 1 148 ? 9.938 18.625 13.625 1 97.5 148 ARG B O 1
ATOM 2526 N N . GLU B 1 149 ? 8.961 18.719 15.625 1 98 149 GLU B N 1
ATOM 2527 C CA . GLU B 1 149 ? 9.5 17.406 16.016 1 98 149 GLU B CA 1
ATOM 2528 C C . GLU B 1 149 ? 8.898 16.297 15.172 1 98 149 GLU B C 1
ATOM 2530 O O . GLU B 1 149 ? 9.602 15.359 14.773 1 98 149 GLU B O 1
ATOM 2535 N N . MET B 1 150 ? 7.652 16.391 14.953 1 97.94 150 MET B N 1
ATOM 2536 C CA . MET B 1 150 ? 6.996 15.398 14.109 1 97.94 150 MET B CA 1
ATOM 2537 C C . MET B 1 150 ? 7.621 15.375 12.719 1 97.94 150 MET B C 1
ATOM 2539 O O . MET B 1 150 ? 7.867 14.305 12.164 1 97.94 150 MET B O 1
ATOM 2543 N N . TYR B 1 151 ? 7.883 16.547 12.18 1 96.88 151 TYR B N 1
ATOM 2544 C CA . TYR B 1 151 ? 8.5 16.672 10.859 1 96.88 151 TYR B CA 1
ATOM 2545 C C . TYR B 1 151 ? 9.859 15.969 10.828 1 96.88 151 TYR B C 1
ATOM 2547 O O . TYR B 1 151 ? 10.172 15.25 9.883 1 96.88 151 TYR B O 1
ATOM 2555 N N . GLN B 1 152 ? 10.586 16.172 11.852 1 95.94 152 GLN B N 1
ATOM 2556 C CA . GLN B 1 152 ? 11.922 15.578 11.93 1 95.94 152 GLN B CA 1
ATOM 2557 C C . GLN B 1 152 ? 11.844 14.055 11.977 1 95.94 152 GLN B C 1
ATOM 2559 O O . GLN B 1 152 ? 12.641 13.367 11.344 1 95.94 152 GLN B O 1
ATOM 2564 N N . ILE B 1 153 ? 10.891 13.531 12.719 1 95 153 ILE B N 1
ATOM 2565 C CA . ILE B 1 153 ? 10.711 12.086 12.82 1 95 153 ILE B CA 1
ATOM 2566 C C . ILE B 1 153 ? 10.344 11.516 11.453 1 95 153 ILE B C 1
ATOM 2568 O O . ILE B 1 153 ? 10.906 10.516 11.023 1 95 153 ILE B O 1
ATOM 2572 N N . LEU B 1 154 ? 9.438 12.195 10.758 1 93.06 154 LEU B N 1
ATOM 2573 C CA . LEU B 1 154 ? 8.953 11.727 9.461 1 93.06 154 LEU B CA 1
ATOM 2574 C C . LEU B 1 154 ? 10.07 11.75 8.422 1 93.06 154 LEU B C 1
ATOM 2576 O O . LEU B 1 154 ? 10.25 10.789 7.672 1 93.06 154 LEU B O 1
ATOM 2580 N N . VAL B 1 155 ? 10.836 12.828 8.414 1 90 155 VAL B N 1
ATOM 2581 C CA . VAL B 1 155 ? 11.922 12.961 7.457 1 90 155 VAL B CA 1
ATOM 2582 C C . VAL B 1 155 ? 12.984 11.898 7.723 1 90 155 VAL B C 1
ATOM 2584 O O . VAL B 1 155 ? 13.492 11.273 6.793 1 90 155 VAL B O 1
ATOM 2587 N N . SER B 1 156 ? 13.273 11.711 8.984 1 87.5 156 SER B N 1
ATOM 2588 C CA . SER B 1 156 ? 14.266 10.711 9.359 1 87.5 156 SER B CA 1
ATOM 2589 C C . SER B 1 156 ? 13.812 9.312 8.969 1 87.5 156 SER B C 1
ATOM 2591 O O . SER B 1 156 ? 14.625 8.477 8.57 1 87.5 156 SER B O 1
ATOM 2593 N N . ALA B 1 157 ? 12.547 9.047 9.156 1 84.44 157 ALA B N 1
ATOM 2594 C CA . ALA B 1 157 ? 12 7.73 8.836 1 84.44 157 ALA B CA 1
ATOM 2595 C C . ALA B 1 157 ? 12.062 7.461 7.336 1 84.44 157 ALA B C 1
ATOM 2597 O O . ALA B 1 157 ? 12.352 6.344 6.91 1 84.44 157 ALA B O 1
ATOM 2598 N N . VAL B 1 158 ? 11.773 8.484 6.578 1 79.69 158 VAL B N 1
ATOM 2599 C CA . VAL B 1 158 ? 11.789 8.336 5.129 1 79.69 158 VAL B CA 1
ATOM 2600 C C . VAL B 1 158 ? 13.227 8.141 4.645 1 79.69 158 VAL B C 1
ATOM 2602 O O . VAL B 1 158 ? 13.477 7.379 3.709 1 79.69 158 VAL B O 1
ATOM 2605 N N . GLU B 1 159 ? 14.148 8.844 5.379 1 74.19 159 GLU B N 1
ATOM 2606 C CA . GLU B 1 159 ? 15.555 8.734 5.012 1 74.19 159 GLU B CA 1
ATOM 2607 C C . GLU B 1 159 ? 16.141 7.383 5.414 1 74.19 159 GLU B C 1
ATOM 2609 O O . GLU B 1 159 ? 17 6.844 4.727 1 74.19 159 GLU B O 1
ATOM 2614 N N . SER B 1 160 ? 15.75 6.969 6.691 1 67.44 160 SER B N 1
ATOM 2615 C CA . SER B 1 160 ? 16.25 5.684 7.168 1 67.44 160 SER B CA 1
ATOM 2616 C C . SER B 1 160 ? 15.703 4.531 6.324 1 67.44 160 SER B C 1
ATOM 2618 O O . SER B 1 160 ? 16.312 3.457 6.273 1 67.44 160 SER B O 1
ATOM 2620 N N . CYS B 1 161 ? 14.508 4.668 6.129 1 58.97 161 CYS B N 1
ATOM 2621 C CA . CYS B 1 161 ? 14.039 3.635 5.215 1 58.97 161 CYS B CA 1
ATOM 2622 C C . CYS B 1 161 ? 14.984 3.479 4.031 1 58.97 161 CYS B C 1
ATOM 2624 O O . CYS B 1 161 ? 15.117 2.383 3.479 1 58.97 161 CYS B O 1
ATOM 2626 N N . GLN B 1 162 ? 15.922 4.438 4.113 1 49.56 162 GLN B N 1
ATOM 2627 C CA . GLN B 1 162 ? 16.984 4.387 3.115 1 49.56 162 GLN B CA 1
ATOM 2628 C C . GLN B 1 162 ? 18.25 3.752 3.689 1 49.56 162 GLN B C 1
ATOM 2630 O O . GLN B 1 162 ? 18.969 3.025 2.99 1 49.56 162 GLN B O 1
ATOM 2635 N N . GLU B 1 163 ? 18.719 4.227 5.172 1 43.03 163 GLU B N 1
ATOM 2636 C CA . GLU B 1 163 ? 20.016 3.898 5.754 1 43.03 163 GLU B CA 1
ATOM 2637 C C . GLU B 1 163 ? 20 2.518 6.406 1 43.03 163 GLU B C 1
ATOM 2639 O O . GLU B 1 163 ? 21.016 1.833 6.453 1 43.03 163 GLU B O 1
ATOM 2644 N N . GLU B 1 164 ? 19.281 2.121 7.508 1 35.47 164 GLU B N 1
ATOM 2645 C CA . GLU B 1 164 ? 19.422 0.848 8.211 1 35.47 164 GLU B CA 1
ATOM 2646 C C . GLU B 1 164 ? 19.578 -0.309 7.227 1 35.47 164 GLU B C 1
ATOM 2648 O O . GLU B 1 164 ? 19.781 -1.454 7.637 1 35.47 164 GLU B O 1
ATOM 2653 N N . ALA B 1 165 ? 19.594 -0.472 6.227 1 32.34 165 ALA B N 1
ATOM 2654 C CA . ALA B 1 165 ? 20.391 -1.423 5.461 1 32.34 165 ALA B CA 1
ATOM 2655 C C . ALA B 1 165 ? 21.859 -1.394 5.91 1 32.34 165 ALA B C 1
ATOM 2657 O O . ALA B 1 165 ? 22.641 -2.279 5.555 1 32.34 165 ALA B O 1
ATOM 2658 N N . ARG B 1 166 ? 22.594 -0.392 6.43 1 27.09 166 ARG B N 1
ATOM 2659 C CA . ARG B 1 166 ? 23.953 -0.462 6.977 1 27.09 166 ARG B CA 1
ATOM 2660 C C . ARG B 1 166 ? 23.938 -1 8.406 1 27.09 166 ARG B C 1
ATOM 2662 O O . ARG B 1 166 ? 24.984 -1.098 9.047 1 27.09 166 ARG B O 1
ATOM 2669 N N . CYS B 1 167 ? 22.969 -0.916 9.07 1 22.72 167 CYS B N 1
ATOM 2670 C CA . CYS B 1 167 ? 23.156 -1.2 10.484 1 22.72 167 CYS B CA 1
ATOM 2671 C C . CYS B 1 167 ? 23.562 -2.656 10.703 1 22.72 167 CYS B C 1
ATOM 2673 O O . CYS B 1 167 ? 24.094 -3.01 11.75 1 22.72 167 CYS B O 1
ATOM 2675 N N . ASN B 1 168 ? 22.859 -3.695 10.359 1 19.8 168 ASN B N 1
ATOM 2676 C CA . ASN B 1 168 ? 23.719 -4.836 10.656 1 19.8 168 ASN B CA 1
ATOM 2677 C C . ASN B 1 168 ? 24.781 -5.031 9.578 1 19.8 168 ASN B C 1
ATOM 2679 O O . ASN B 1 168 ? 24.5 -4.859 8.391 1 19.8 168 ASN B O 1
#

Secondary structure (DSSP, 8-state):
---HHHHHHHH--GGGEEEEE--SSHHHHHHHHHHHHHHTTSB-THHHHHHHHHHHHS--EE--SSS-EE-----GGGBSS-EEEEEEEEEEEEEEETTEEEEEEEEEEEEEEE-S-GGGHHHHHHHHHHHTT-HHHHHHHHH-SSHHHHHHHHHHHHHHHHHTTTT-/---HHHHHHHH--GGGEEEEE--SSHHHHHHHHHHHHHHTTSB-THHHHHHHHHHHHS--EE--SSS-EE-----GGGBSS-EEEEEEEEEEEEEEETTEEEEEEEEEEEEEEE-S-GGGHHHHHHHHHHHTT-HHHHHHHHH-SSHHHHHHHHHHHHHHTTTTTTT-

pLDDT: mean 87.95, std 15.84, range [19.8, 98.81]

Radius of gyration: 19.21 Å; Cα contacts (8 Å, |Δi|>4): 642; chains: 2; bounding box: 45×55×46 Å

Organism: NCBI:txid159291

Nearest PDB structures (foldseek):
  1xiz-assembly1_A  TM=9.096E-01  e=7.831E-13  Salmonella enterica subsp. enterica serovar Typhimurium
  8tzw-assembly1_C  TM=8.915E-01  e=4.783E-13  Homo sapiens
  4m62-assembly1_S  TM=9.051E-01  e=1.282E-12  synthetic construct
  4m8q-assembly3_C-2  TM=9.178E-01  e=3.039E-12  synthetic construct
  6mtq-assembly1_T  TM=8.961E-01  e=6.772E-12  Human immunodeficiency virus 1